Protein AF-A0A1U9H0Q3-F1 (afdb_monomer)

Sequence (325 aa):
MKYAFLGALRSAAQMVSYEVSIGLILITVLICVGPRNSSEIVMAQKQIWSGIPLFPVLVMFLISRLAETNRAPFDLPEAEAESVAGYNVEYTYIAVPAEILGIILPLLLGVAFLVLAERKVMAFVQRRKGPDVVGSFGLLQPLADGSKLILKEPISPSSANFFLFRMAPVATFMLSLVARAVVPFDYGMVLSDPNIGLLYLFAISSLGVYGIIIAGRSSNSSMGSALFFLGEYANMILMTGPCTLFFPGGWPPILDLPIFKKIPGSIWFSIKVLLFLFLYIWVRAAFPRYRYDQLMGLGRKVFLPLSLARVVPVSGLLVTFQWLP

Mean predicted aligned error: 9.85 Å

pLDDT: mean 73.29, std 15.1, range [27.75, 89.5]

Radius of gyration: 20.5 Å; Cα contacts (8 Å, |Δi|>4): 384; chains: 1; bounding box: 55×49×44 Å

Nearest PDB structures (foldseek):
  7p7l-assembly1_H  TM=9.121E-01  e=1.089E-11  Escherichia coli BL21(DE3)
  7z80-assembly1_H  TM=9.030E-01  e=1.997E-11  Escherichia coli BL21(DE3)
  7z83-assembly1_H  TM=9.001E-01  e=3.217E-11  Escherichia coli BL21(DE3)
  7p7c-assembly1_H  TM=9.114E-01  e=5.651E-11  Escherichia coli BL21(DE3)
  7z7t-assembly1_H  TM=8.736E-01  e=5.901E-11  Escherichia coli str. K-12 substr. MC4100

Solvent-accessible surface area (backbone atoms only — not comparable to full-atom values): 17636 Å² total; per-residue (Å²): 92,70,65,48,29,52,50,24,51,50,52,38,55,46,31,54,48,25,48,55,34,45,53,42,47,49,50,44,52,37,65,66,63,38,98,49,30,55,64,52,49,24,61,69,21,70,86,57,38,49,34,67,88,36,42,74,57,48,53,52,45,52,53,32,51,48,58,52,62,65,44,68,33,39,62,74,94,75,73,78,95,70,80,38,42,77,84,74,87,79,83,72,77,76,77,72,53,73,71,57,52,67,51,50,5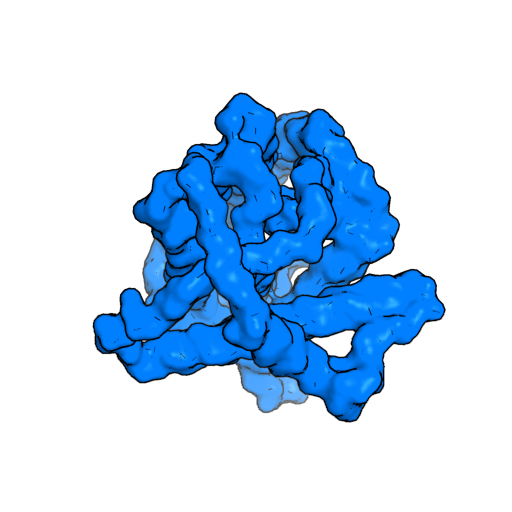4,57,48,54,51,48,36,42,50,46,57,52,48,44,48,32,53,44,22,51,77,68,75,42,84,38,76,51,77,44,50,83,73,19,70,45,39,48,58,51,54,50,53,54,51,72,73,42,76,62,62,76,69,92,84,39,52,67,67,47,58,56,44,21,34,52,49,34,34,50,46,38,57,58,54,51,38,47,54,59,42,33,97,88,46,44,82,43,77,47,68,55,35,67,61,51,50,51,55,41,56,60,54,45,44,52,28,45,44,44,43,18,67,26,31,77,60,98,69,68,38,67,51,40,58,50,21,49,45,41,36,50,58,52,59,36,48,60,54,30,34,67,21,69,16,32,22,63,62,97,53,99,45,75,76,51,68,72,53,61,36,47,57,42,27,52,52,49,35,50,51,47,54,49,49,55,46,46,52,34,64,71,45,74,70,47,53,61,72,58,48,55,41,43,34,63,70,47,43,40,54,50,31,54,64,46,36,56,56,53,52,50,51,31,60,75,70,66,60,61,108

Organism: Brassica oleracea var. capitata (NCBI:txid3716)

Foldseek 3Di:
DPPLLVLLVLLLVLLVLLLLLLVLLVLLLCQLQPLFWLQSSLVSCQVPFQCVVCVVSLVSNLVSLLSNLADPLADDDDDDDDAAADDDPPPDPPPDDPVLVVVVVVLLLVLLVLVQVLQQLLCVLVVHGGQCPQPHRCSCVSVVVVVVSVPDDHDDDPQFDPVLQVVLLVQLQVLLSQLQQRQALAVVRHNDTDSCNVVVNSVSSNSNSVSSSSNSVGDPDNHDHPSNSSSSSSSLLSSLRVSCCRGCSHQDDNDPDPVRVVDGSNVVNVVSSVVSSSVSSVCSSPDHRDYSVVSSCCSPVPSVVVSVVSSVVSSVVCVVVVSRD

InterPro domains:
  IPR001694 NADH:ubiquinone oxidoreductase, subunit 1/F420H2 oxidoreductase subunit H [PF00146] (2-92)
  IPR001694 NADH:ubiquinone oxidoreductase, subunit 1/F420H2 oxidoreductase subunit H [PF00146] (99-222)
  IPR001694 NADH:ubiquinone oxidoreductase, subunit 1/F420H2 oxidoreductase subunit H [PTHR11432] (95-222)
  IPR018086 NADH:ubiquinone oxidoreductase, subunit 1, conserved site [PS00668] (73-86)

Structure (mmCIF, N/CA/C/O backbone):
data_AF-A0A1U9H0Q3-F1
#
_entry.id   AF-A0A1U9H0Q3-F1
#
loop_
_atom_site.group_PDB
_atom_site.id
_atom_site.type_symbol
_atom_site.label_atom_id
_atom_site.label_alt_id
_atom_site.label_comp_id
_atom_site.label_asym_id
_atom_site.label_entity_id
_atom_site.label_seq_id
_atom_site.pdbx_PDB_ins_code
_atom_site.Cartn_x
_atom_site.Cartn_y
_atom_site.Cartn_z
_atom_site.occupancy
_atom_site.B_iso_or_equiv
_atom_site.auth_seq_id
_atom_site.auth_comp_id
_atom_site.auth_asym_id
_atom_site.auth_atom_id
_atom_site.pdbx_PDB_model_num
ATOM 1 N N . MET A 1 1 ? 27.446 7.322 -16.642 1.00 50.53 1 MET A N 1
ATOM 2 C CA . MET A 1 1 ? 27.102 7.858 -15.305 1.00 50.53 1 MET A CA 1
ATOM 3 C C . MET A 1 1 ? 25.960 8.866 -15.345 1.00 50.53 1 MET A C 1
ATOM 5 O O . MET A 1 1 ? 25.084 8.773 -14.501 1.00 50.53 1 MET A O 1
ATOM 9 N N . LYS A 1 2 ? 25.924 9.820 -16.294 1.00 54.88 2 LYS A N 1
ATOM 10 C CA . LYS A 1 2 ? 24.941 10.921 -16.253 1.00 54.88 2 LYS A CA 1
ATOM 11 C C . LYS A 1 2 ? 23.470 10.476 -16.373 1.00 54.88 2 LYS A C 1
ATOM 13 O O . LYS A 1 2 ? 22.665 10.927 -15.575 1.00 54.88 2 LYS A O 1
ATOM 18 N N . TYR A 1 3 ? 23.104 9.584 -17.297 1.00 62.81 3 TYR A N 1
ATOM 19 C CA . TYR A 1 3 ? 21.681 9.303 -17.569 1.00 62.81 3 TYR A CA 1
ATOM 20 C C . TYR A 1 3 ? 20.984 8.396 -16.539 1.00 62.81 3 TYR A C 1
ATOM 22 O O . TYR A 1 3 ? 19.881 8.727 -16.112 1.00 62.81 3 TYR A O 1
ATOM 30 N N . ALA A 1 4 ? 21.622 7.307 -16.090 1.00 58.38 4 ALA A N 1
ATOM 31 C CA . ALA A 1 4 ? 21.053 6.408 -15.075 1.00 58.38 4 ALA A CA 1
ATOM 32 C C . ALA A 1 4 ? 20.866 7.117 -13.722 1.00 58.38 4 ALA A C 1
ATOM 34 O O . ALA A 1 4 ? 19.799 7.046 -13.113 1.00 58.38 4 ALA A O 1
ATOM 35 N N . PHE A 1 5 ? 21.863 7.906 -13.310 1.00 65.06 5 PHE A N 1
ATOM 36 C CA . PHE A 1 5 ? 21.781 8.711 -12.096 1.00 65.06 5 PHE A CA 1
ATOM 37 C C . PHE A 1 5 ? 20.706 9.804 -12.188 1.00 65.06 5 PHE A C 1
ATOM 39 O O . PHE A 1 5 ? 19.952 9.997 -11.239 1.00 65.06 5 PHE A O 1
ATOM 46 N N . LEU A 1 6 ? 20.573 10.486 -13.335 1.00 66.00 6 LEU A N 1
ATOM 47 C CA . LEU A 1 6 ? 19.491 11.456 -13.557 1.00 66.00 6 LEU A CA 1
ATOM 48 C C . LEU A 1 6 ? 18.104 10.793 -13.528 1.00 66.00 6 LEU A C 1
ATOM 50 O O . LEU A 1 6 ? 17.161 11.389 -13.013 1.00 66.00 6 LEU A O 1
ATOM 54 N N . GLY A 1 7 ? 17.973 9.569 -14.045 1.00 67.38 7 GLY A N 1
ATOM 55 C CA . GLY A 1 7 ? 16.747 8.772 -13.940 1.00 67.38 7 GLY A CA 1
ATOM 56 C C . GLY A 1 7 ? 16.397 8.450 -12.487 1.00 67.38 7 GLY A C 1
ATOM 57 O O . GLY A 1 7 ? 15.289 8.744 -12.042 1.00 67.38 7 GLY A O 1
ATOM 58 N N . ALA A 1 8 ? 17.360 7.947 -11.714 1.00 66.62 8 ALA A N 1
ATOM 59 C CA . ALA A 1 8 ? 17.165 7.662 -10.294 1.00 66.62 8 ALA A CA 1
ATOM 60 C C . ALA A 1 8 ? 16.842 8.918 -9.474 1.00 66.62 8 ALA A C 1
ATOM 62 O O . ALA A 1 8 ? 15.979 8.874 -8.602 1.00 66.62 8 ALA A O 1
ATOM 63 N N . LEU A 1 9 ? 17.469 10.057 -9.787 1.00 72.19 9 LEU A N 1
ATOM 64 C CA . LEU A 1 9 ? 17.191 11.332 -9.124 1.00 72.19 9 LEU A CA 1
ATOM 65 C C . LEU A 1 9 ? 15.764 11.828 -9.404 1.00 72.19 9 LEU A C 1
ATOM 67 O O . LEU A 1 9 ? 15.115 12.370 -8.513 1.00 72.19 9 LEU A O 1
ATOM 71 N N . ARG A 1 10 ? 15.248 11.604 -10.619 1.00 74.75 10 ARG A N 1
ATOM 72 C CA . ARG A 1 10 ? 13.845 11.886 -10.960 1.00 74.75 10 ARG A CA 1
ATOM 73 C C . ARG A 1 10 ? 12.893 10.974 -10.185 1.00 74.75 10 ARG A C 1
ATOM 75 O O . ARG A 1 10 ? 11.946 11.479 -9.593 1.00 74.75 10 ARG A O 1
ATOM 82 N N . SER A 1 11 ? 13.172 9.671 -10.130 1.00 70.50 11 SER A N 1
ATOM 83 C CA . SER A 1 11 ? 12.368 8.704 -9.363 1.00 70.50 11 SER A CA 1
ATOM 84 C C . SER A 1 11 ? 12.323 9.075 -7.877 1.00 70.50 11 SER A C 1
ATOM 86 O O . SER A 1 11 ? 11.256 9.197 -7.281 1.00 70.50 11 SER A O 1
ATOM 88 N N . ALA A 1 12 ? 13.486 9.389 -7.300 1.00 73.12 12 ALA A N 1
ATOM 89 C CA . ALA A 1 12 ? 13.599 9.842 -5.921 1.00 73.12 12 ALA A CA 1
ATOM 90 C C . ALA A 1 12 ? 12.803 11.130 -5.663 1.00 73.12 12 ALA A C 1
ATOM 92 O O . ALA A 1 12 ? 12.044 11.199 -4.701 1.00 73.12 12 ALA A O 1
ATOM 93 N N . ALA A 1 13 ? 12.918 12.134 -6.539 1.00 78.88 13 ALA A N 1
ATOM 94 C CA . ALA A 1 13 ? 12.171 13.383 -6.399 1.00 78.88 13 ALA A CA 1
ATOM 95 C C . ALA A 1 13 ? 10.649 13.164 -6.445 1.00 78.88 13 ALA A C 1
ATOM 97 O O . ALA A 1 13 ? 9.908 13.805 -5.699 1.00 78.88 13 ALA A O 1
ATOM 98 N N . GLN A 1 14 ? 10.178 12.263 -7.312 1.00 81.12 14 GLN A N 1
ATOM 99 C CA . GLN A 1 14 ? 8.775 11.861 -7.365 1.00 81.12 14 GLN A CA 1
ATOM 100 C C . GLN A 1 14 ? 8.343 11.225 -6.042 1.00 81.12 14 GLN A C 1
ATOM 102 O O . GLN A 1 14 ? 7.378 11.696 -5.445 1.00 81.12 14 GLN A O 1
ATOM 107 N N . MET A 1 15 ? 9.055 10.197 -5.575 1.00 77.06 15 MET A N 1
ATOM 108 C CA . MET A 1 15 ? 8.735 9.506 -4.322 1.00 77.06 15 MET A CA 1
ATOM 109 C C . MET A 1 15 ? 8.622 10.469 -3.149 1.00 77.06 15 MET A C 1
ATOM 111 O O . MET A 1 15 ? 7.604 10.460 -2.467 1.00 77.06 15 MET A O 1
ATOM 115 N N . VAL A 1 16 ? 9.597 11.368 -2.986 1.00 82.50 16 VAL A N 1
ATOM 116 C CA . VAL A 1 16 ? 9.586 12.366 -1.905 1.00 82.50 16 VAL A CA 1
ATOM 117 C C . VAL A 1 16 ? 8.337 13.252 -1.979 1.00 82.50 16 VAL A C 1
ATOM 119 O O . VAL A 1 16 ? 7.717 13.542 -0.959 1.00 82.50 16 VAL A O 1
ATOM 122 N N . SER A 1 17 ? 7.903 13.658 -3.179 1.00 85.06 17 SER A N 1
ATOM 123 C CA . SER A 1 17 ? 6.686 14.470 -3.326 1.00 85.06 17 SER A CA 1
ATOM 124 C C . SER A 1 17 ? 5.419 13.731 -2.876 1.00 85.06 17 SER A C 1
ATOM 126 O O . SER A 1 17 ? 4.506 14.358 -2.326 1.00 85.06 17 SER A O 1
ATOM 128 N N . TYR A 1 18 ? 5.330 12.426 -3.135 1.00 86.00 18 TYR A N 1
ATOM 129 C CA . TYR A 1 18 ? 4.185 11.612 -2.722 1.00 86.00 18 TYR A CA 1
ATOM 130 C C . TYR A 1 18 ? 4.258 11.208 -1.257 1.00 86.00 18 TYR A C 1
ATOM 132 O O . TYR A 1 18 ? 3.225 11.165 -0.597 1.00 86.00 18 TYR A O 1
ATOM 140 N N . GLU A 1 19 ? 5.458 11.020 -0.724 1.00 82.88 19 GLU A N 1
ATOM 141 C CA . GLU A 1 19 ? 5.694 10.746 0.685 1.00 82.88 19 GLU A CA 1
ATOM 142 C C . GLU A 1 19 ? 5.194 11.895 1.567 1.00 82.88 19 GLU A C 1
ATOM 144 O O . GLU A 1 19 ? 4.415 11.671 2.491 1.00 82.88 19 GLU A O 1
ATOM 149 N N . VAL A 1 20 ? 5.511 13.146 1.218 1.00 86.19 20 VAL A N 1
ATOM 150 C CA . VAL A 1 20 ? 4.972 14.316 1.937 1.00 86.19 20 VAL A CA 1
ATOM 151 C C . VAL A 1 20 ? 3.438 14.335 1.897 1.00 86.19 20 VAL A C 1
ATOM 153 O O . VAL A 1 20 ? 2.790 14.592 2.912 1.00 86.19 20 VAL A O 1
ATOM 156 N N . SER A 1 21 ? 2.842 14.008 0.745 1.00 87.62 21 SER A N 1
ATOM 157 C CA . SER A 1 21 ? 1.380 13.953 0.593 1.00 87.62 21 SER A CA 1
ATOM 158 C C . SER A 1 21 ? 0.760 12.855 1.470 1.00 87.62 21 SER A C 1
ATOM 160 O O . SER A 1 21 ? -0.243 13.082 2.146 1.00 87.62 21 SER A O 1
ATOM 162 N N . ILE A 1 22 ? 1.386 11.678 1.517 1.00 86.44 22 ILE A N 1
ATOM 163 C CA . ILE A 1 22 ? 1.014 10.551 2.380 1.00 86.44 22 ILE A CA 1
ATOM 164 C C . ILE A 1 22 ? 1.086 10.944 3.857 1.00 86.44 22 ILE A C 1
ATOM 166 O O . ILE A 1 22 ? 0.152 10.649 4.602 1.00 86.44 22 ILE A O 1
ATOM 170 N N . GLY A 1 23 ? 2.150 11.632 4.280 1.00 85.75 23 GLY A N 1
ATOM 171 C CA . GLY A 1 23 ? 2.311 12.099 5.659 1.00 85.75 23 GLY A CA 1
ATOM 172 C C . GLY A 1 23 ? 1.163 13.010 6.100 1.00 85.75 23 GLY A C 1
ATOM 173 O O . GLY A 1 23 ? 0.564 12.793 7.151 1.00 85.75 23 GLY A O 1
ATOM 174 N N . LEU A 1 24 ? 0.777 13.971 5.257 1.00 87.31 24 LEU A N 1
ATOM 175 C CA . LEU A 1 24 ? -0.348 14.881 5.523 1.00 87.31 24 LEU A CA 1
ATOM 176 C C . LEU A 1 24 ? -1.703 14.162 5.574 1.00 87.31 24 LEU A C 1
ATOM 178 O O . LEU A 1 24 ? -2.556 14.471 6.411 1.00 87.31 24 LEU A O 1
ATOM 182 N N . ILE A 1 25 ? -1.900 13.172 4.704 1.00 87.81 25 ILE A N 1
ATOM 183 C CA . ILE A 1 25 ? -3.094 12.323 4.724 1.00 87.81 25 ILE A CA 1
ATOM 184 C C . ILE A 1 25 ? -3.178 11.544 6.045 1.00 87.81 25 ILE A C 1
ATOM 186 O O . ILE A 1 25 ? -4.234 11.521 6.677 1.00 87.81 25 ILE A O 1
ATOM 190 N N . LEU A 1 26 ? -2.071 10.950 6.495 1.00 84.94 26 LEU A N 1
ATOM 191 C CA . LEU A 1 26 ? -2.031 10.208 7.755 1.00 84.94 26 LEU A CA 1
ATOM 192 C C . LEU A 1 26 ? -2.258 11.107 8.973 1.00 84.94 26 LEU A C 1
ATOM 194 O O . LEU A 1 26 ? -2.958 10.697 9.894 1.00 84.94 26 LEU A O 1
ATOM 198 N N . ILE A 1 27 ? -1.757 12.345 8.960 1.00 85.56 27 ILE A N 1
ATOM 199 C CA . ILE A 1 27 ? -2.061 13.340 10.000 1.00 85.56 27 ILE A CA 1
ATOM 200 C C . ILE A 1 27 ? -3.572 13.586 10.094 1.00 85.56 27 ILE A C 1
ATOM 202 O O . ILE A 1 27 ? -4.111 13.650 11.195 1.00 85.56 27 ILE A O 1
ATOM 206 N N . THR A 1 28 ? -4.281 13.653 8.963 1.00 84.94 28 THR A N 1
ATOM 207 C CA . THR A 1 28 ? -5.748 13.815 8.963 1.00 84.94 28 THR A CA 1
ATOM 208 C C . THR A 1 28 ? -6.443 12.657 9.690 1.00 84.94 28 THR A C 1
ATOM 210 O O . THR A 1 28 ? -7.373 12.879 10.464 1.00 84.94 28 THR A O 1
ATOM 213 N N . VAL A 1 29 ? -5.972 11.422 9.482 1.00 82.38 29 VAL A N 1
ATOM 214 C CA . VAL A 1 29 ? -6.493 10.234 10.182 1.00 82.38 29 VAL A CA 1
ATOM 215 C C . VAL A 1 29 ? -6.152 10.283 11.673 1.00 82.38 29 VAL A C 1
ATOM 217 O O . VAL A 1 29 ? -7.015 10.012 12.504 1.00 82.38 29 VAL A O 1
ATOM 220 N N . LEU A 1 30 ? -4.928 10.682 12.027 1.00 81.56 30 LEU A N 1
ATOM 221 C CA . LEU A 1 30 ? -4.496 10.795 13.423 1.00 81.56 30 LEU A CA 1
ATOM 222 C C . LEU A 1 30 ? -5.287 11.835 14.208 1.00 81.56 30 LEU A C 1
ATOM 224 O O . LEU A 1 30 ? -5.602 11.590 15.363 1.00 81.56 30 LEU A O 1
ATOM 228 N N . ILE A 1 31 ? -5.655 12.965 13.605 1.00 83.75 31 ILE A N 1
ATOM 229 C CA . ILE A 1 31 ? -6.484 13.971 14.286 1.00 83.75 31 ILE A CA 1
ATOM 230 C C . ILE A 1 31 ? -7.858 13.385 14.655 1.00 83.75 31 ILE A C 1
ATOM 232 O O . ILE A 1 31 ? -8.416 13.748 15.685 1.00 83.75 31 ILE A O 1
ATOM 236 N N . CYS A 1 32 ? -8.381 12.441 13.863 1.00 79.31 32 CYS A N 1
ATOM 237 C CA . CYS A 1 32 ? -9.653 11.775 14.153 1.00 79.31 32 CYS A CA 1
ATOM 238 C C . CYS A 1 32 ? -9.551 10.723 15.271 1.00 79.31 32 CYS A C 1
ATOM 240 O O . CYS A 1 32 ? -10.546 10.440 15.928 1.00 79.31 32 CYS A O 1
ATOM 242 N N . VAL A 1 33 ? -8.382 10.100 15.449 1.00 78.31 33 VAL A N 1
ATOM 243 C CA . VAL A 1 33 ? -8.195 8.928 16.331 1.00 78.31 33 VAL A CA 1
ATOM 244 C C . VAL A 1 33 ? -7.401 9.255 17.609 1.00 78.31 33 VAL A C 1
ATOM 246 O O . VAL A 1 33 ? -7.531 8.565 18.625 1.00 78.31 33 VAL A O 1
ATOM 249 N N . GLY A 1 34 ? -6.616 10.330 17.586 1.00 76.81 34 GLY A N 1
ATOM 250 C CA . GLY A 1 34 ? -5.639 10.696 18.608 1.00 76.81 34 GLY A CA 1
ATOM 251 C C . GLY A 1 34 ? -4.276 10.008 18.407 1.00 76.81 34 GLY A C 1
ATOM 252 O O . GLY A 1 34 ? -4.161 9.050 17.634 1.00 76.81 34 GLY A O 1
ATOM 253 N N . PRO A 1 35 ? -3.215 10.487 19.086 1.00 66.88 35 PRO A N 1
ATOM 254 C CA . PRO A 1 35 ? -1.908 9.834 19.087 1.00 66.88 35 PRO A CA 1
ATOM 255 C C . PRO A 1 35 ? -2.005 8.512 19.856 1.00 66.88 35 PRO A C 1
ATOM 257 O O . PRO A 1 35 ? -2.094 8.500 21.081 1.00 66.88 35 PRO A O 1
ATOM 260 N N . ARG A 1 36 ? -2.031 7.396 19.127 1.00 73.31 36 ARG A N 1
ATOM 261 C CA . ARG A 1 36 ? -2.226 6.051 19.676 1.00 73.31 36 ARG A CA 1
ATOM 262 C C . ARG A 1 36 ? -1.276 5.042 19.043 1.00 73.31 36 ARG A C 1
ATOM 264 O O . ARG A 1 36 ? -0.721 5.277 17.967 1.00 73.31 36 ARG A O 1
ATOM 271 N N . ASN A 1 37 ? -1.165 3.893 19.700 1.00 80.94 37 ASN A N 1
ATOM 272 C CA . ASN A 1 37 ? -0.478 2.713 19.186 1.00 80.94 37 ASN A CA 1
ATOM 273 C C . ASN A 1 37 ? -1.125 2.212 17.890 1.00 80.94 37 ASN A C 1
ATOM 275 O O . ASN A 1 37 ? -2.313 2.433 17.641 1.00 80.94 37 ASN A O 1
ATOM 279 N N . SER A 1 38 ? -0.364 1.487 17.069 1.00 75.31 38 SER A N 1
ATOM 280 C CA . SER A 1 38 ? -0.863 0.960 15.791 1.00 75.31 38 SER A CA 1
ATOM 281 C C . SER A 1 38 ? -2.090 0.065 15.983 1.00 75.31 38 SER A C 1
ATOM 283 O O . SER A 1 38 ? -3.035 0.105 15.190 1.00 75.31 38 SER A O 1
ATOM 285 N N . SER A 1 39 ? -2.101 -0.695 17.079 1.00 81.19 39 SER A N 1
ATOM 286 C CA . SER A 1 39 ? -3.197 -1.583 17.423 1.00 81.19 39 SER A CA 1
ATOM 287 C C . SER A 1 39 ? -4.420 -0.838 17.971 1.00 81.19 39 SER A C 1
ATOM 289 O O . SER A 1 39 ? -5.567 -1.137 17.634 1.00 81.19 39 SER A O 1
ATOM 291 N N . GLU A 1 40 ? -4.179 0.191 18.774 1.00 80.25 40 GLU A N 1
ATOM 292 C CA . GLU A 1 40 ? -5.215 1.032 19.365 1.00 80.25 40 GLU A CA 1
ATOM 293 C C . GLU A 1 40 ? -5.926 1.900 18.324 1.00 80.25 40 GLU A C 1
ATOM 295 O O . GLU A 1 40 ? -7.126 2.148 18.460 1.00 80.25 40 GLU A O 1
ATOM 300 N N . ILE A 1 41 ? -5.225 2.310 17.260 1.00 82.19 41 ILE A N 1
ATOM 301 C CA . ILE A 1 41 ? -5.830 3.021 16.127 1.00 82.19 41 ILE A CA 1
ATOM 302 C C . ILE A 1 41 ? -6.926 2.168 15.485 1.00 82.19 41 ILE A C 1
ATOM 304 O O . ILE A 1 41 ? -8.023 2.660 15.231 1.00 82.19 41 ILE A O 1
ATOM 308 N N . VAL A 1 42 ? -6.666 0.875 15.286 1.00 82.81 42 VAL A N 1
ATOM 309 C CA . VAL A 1 42 ? -7.654 -0.055 14.723 1.00 82.81 42 VAL A CA 1
ATOM 310 C C . VAL A 1 42 ? -8.845 -0.236 15.661 1.00 82.81 42 VAL A C 1
ATOM 312 O O . VAL A 1 42 ? -9.994 -0.251 15.219 1.00 82.81 42 VAL A O 1
ATOM 315 N N . MET A 1 43 ? -8.596 -0.334 16.967 1.00 81.12 43 MET A N 1
ATOM 316 C CA . MET A 1 43 ? -9.667 -0.494 17.954 1.00 81.12 43 MET A CA 1
ATOM 317 C C . MET A 1 43 ? -10.566 0.744 18.051 1.00 81.12 43 MET A C 1
ATOM 319 O O . MET A 1 43 ? -11.778 0.601 18.221 1.00 81.12 43 MET A O 1
ATOM 323 N N . ALA A 1 44 ? -10.009 1.944 17.873 1.00 78.62 44 ALA A N 1
ATOM 324 C CA . ALA A 1 44 ? -10.784 3.183 17.807 1.00 78.62 44 ALA A CA 1
ATOM 325 C C . ALA A 1 44 ? -11.731 3.227 16.591 1.00 78.62 44 ALA A C 1
ATOM 327 O O . ALA A 1 44 ? -12.784 3.857 16.639 1.00 78.62 44 ALA A O 1
ATOM 328 N N . GLN A 1 45 ? -11.406 2.503 15.518 1.00 76.50 45 GLN A N 1
ATOM 329 C CA . GLN A 1 45 ? -12.173 2.468 14.267 1.00 76.50 45 GLN A CA 1
ATOM 330 C C . GLN A 1 45 ? -13.278 1.404 14.245 1.00 76.50 45 GLN A C 1
ATOM 332 O O . GLN A 1 45 ? -13.880 1.155 13.199 1.00 76.50 45 GLN A O 1
ATOM 337 N N . LYS A 1 46 ? -13.570 0.769 15.386 1.00 74.62 46 LYS A N 1
ATOM 338 C CA . LYS A 1 46 ? -14.565 -0.308 15.465 1.00 74.62 46 LYS A CA 1
ATOM 339 C C . LYS A 1 46 ? -15.993 0.162 15.167 1.00 74.62 46 LYS A C 1
ATOM 341 O O . LYS A 1 46 ? -16.757 -0.593 14.578 1.00 74.62 46 LYS A O 1
ATOM 346 N N . GLN A 1 47 ? -16.358 1.383 15.567 1.00 69.06 47 GLN A N 1
ATOM 347 C CA . GLN A 1 47 ? -17.712 1.908 15.347 1.00 69.06 47 GLN A CA 1
ATOM 348 C C . GLN A 1 47 ? -17.912 2.456 13.932 1.00 69.06 47 GLN A C 1
ATOM 350 O O . GLN A 1 47 ? -18.894 2.124 13.274 1.00 69.06 47 GLN A O 1
ATOM 355 N N . ILE A 1 48 ? -16.990 3.298 13.463 1.00 73.25 48 ILE A N 1
ATOM 356 C CA . ILE A 1 48 ? -17.022 3.871 12.117 1.00 73.25 48 ILE A CA 1
ATOM 357 C C . ILE A 1 48 ? -15.626 3.740 11.523 1.00 73.25 48 ILE A C 1
ATOM 359 O O . ILE A 1 48 ? -14.648 4.254 12.064 1.00 73.25 48 ILE A O 1
ATOM 363 N N . TRP A 1 49 ? -15.542 3.076 10.374 1.00 79.19 49 TRP A N 1
ATOM 364 C CA . TRP A 1 49 ? -14.313 3.014 9.597 1.00 79.19 49 TRP A CA 1
ATOM 365 C C . TRP A 1 49 ? -13.942 4.397 9.089 1.00 79.19 49 TRP A C 1
ATOM 367 O O . TRP A 1 49 ? -14.746 5.028 8.404 1.00 79.19 49 TRP A O 1
ATOM 377 N N . SER A 1 50 ? -12.707 4.837 9.331 1.00 78.00 50 SER A N 1
ATOM 378 C CA . SER A 1 50 ? -12.231 6.150 8.882 1.00 78.00 50 SER A CA 1
ATOM 379 C C . SER A 1 50 ? -12.284 6.327 7.361 1.00 78.00 50 SER A C 1
ATOM 381 O O . SER A 1 50 ? -12.383 7.454 6.888 1.00 78.00 50 SER A O 1
ATOM 383 N N . GLY A 1 51 ? -12.303 5.242 6.579 1.00 74.12 51 GLY A N 1
ATOM 384 C CA . GLY A 1 51 ? -12.478 5.288 5.124 1.00 74.12 51 GLY A CA 1
ATOM 385 C C . GLY A 1 51 ? -13.813 5.870 4.647 1.00 74.12 51 GLY A C 1
ATOM 386 O O . GLY A 1 51 ? -13.855 6.436 3.559 1.00 74.12 51 GLY A O 1
ATOM 387 N N . ILE A 1 52 ? -14.882 5.775 5.443 1.00 77.69 52 ILE A N 1
ATOM 388 C CA . ILE A 1 52 ? -16.213 6.291 5.082 1.00 77.69 52 ILE A CA 1
ATOM 389 C C . ILE A 1 52 ? -16.275 7.828 5.197 1.00 77.69 52 ILE A C 1
ATOM 391 O O . ILE A 1 52 ? -16.552 8.477 4.187 1.00 77.69 52 ILE A O 1
ATOM 395 N N . PRO A 1 53 ? -15.967 8.454 6.353 1.00 79.00 53 PRO A N 1
ATOM 396 C CA . PRO A 1 53 ? -15.956 9.913 6.467 1.00 79.00 53 PRO A CA 1
ATOM 397 C C . PRO A 1 53 ? -14.815 10.555 5.662 1.00 79.00 53 PRO A C 1
ATOM 399 O O . PRO A 1 53 ? -14.950 11.683 5.191 1.00 79.00 53 PRO A O 1
ATOM 402 N N . LEU A 1 54 ? -13.702 9.840 5.455 1.00 82.81 54 LEU A N 1
ATOM 403 C CA . LEU A 1 54 ? -12.522 10.339 4.744 1.00 82.81 54 LEU A CA 1
ATOM 404 C C . LEU A 1 54 ? -12.392 9.762 3.323 1.00 82.81 54 LEU A C 1
ATOM 406 O O . LEU A 1 54 ? -11.280 9.631 2.813 1.00 82.81 54 LEU A O 1
ATOM 410 N N . PHE A 1 55 ? -13.501 9.453 2.644 1.00 81.75 55 PHE A N 1
ATOM 411 C CA . PHE A 1 55 ? -13.471 8.801 1.325 1.00 81.75 55 PHE A CA 1
ATOM 412 C C . PHE A 1 55 ? -12.563 9.492 0.278 1.00 81.75 55 PHE A C 1
ATOM 414 O O . PHE A 1 55 ? -11.753 8.808 -0.350 1.00 81.75 55 PHE A O 1
ATOM 421 N N . PRO A 1 56 ? -12.578 10.831 0.102 1.00 82.94 56 PRO A N 1
ATOM 422 C CA . PRO A 1 56 ? -11.670 11.490 -0.845 1.00 82.94 56 PRO A CA 1
ATOM 423 C C . PRO A 1 56 ? -10.191 11.337 -0.463 1.00 82.94 56 PRO A C 1
ATOM 425 O O . PRO A 1 56 ? -9.328 11.210 -1.328 1.00 82.94 56 PRO A O 1
ATOM 428 N N . VAL A 1 57 ? -9.905 11.313 0.838 1.00 85.50 57 VAL A N 1
ATOM 429 C CA . VAL A 1 57 ? -8.554 11.158 1.387 1.00 85.50 57 VAL A CA 1
ATOM 430 C C . VAL A 1 57 ? -8.061 9.719 1.202 1.00 85.50 57 VAL A C 1
ATOM 432 O O . VAL A 1 57 ? -6.895 9.521 0.870 1.00 85.50 57 VAL A O 1
ATOM 435 N N . LEU A 1 58 ? -8.948 8.722 1.311 1.00 84.38 58 LEU A N 1
ATOM 436 C CA . LEU A 1 58 ? -8.652 7.325 0.975 1.00 84.38 58 LEU A CA 1
ATOM 437 C C . LEU A 1 58 ? -8.210 7.184 -0.490 1.00 84.38 58 LEU A C 1
ATOM 439 O O . LEU A 1 58 ? -7.201 6.539 -0.770 1.00 84.38 58 LEU A O 1
ATOM 443 N N . VAL A 1 59 ? -8.925 7.815 -1.427 1.00 84.44 59 VAL A N 1
ATOM 444 C CA . VAL A 1 59 ? -8.565 7.778 -2.857 1.00 84.44 59 VAL A CA 1
ATOM 445 C C . VAL A 1 59 ? -7.208 8.441 -3.101 1.00 84.44 59 VAL A C 1
ATOM 447 O O . VAL A 1 59 ? -6.364 7.880 -3.799 1.00 84.44 59 VAL A O 1
ATOM 450 N N . MET A 1 60 ? -6.954 9.602 -2.490 1.00 85.06 60 MET A N 1
ATOM 451 C CA . MET A 1 60 ? -5.647 10.263 -2.583 1.00 85.06 60 MET A CA 1
ATOM 452 C C . MET A 1 60 ? -4.519 9.408 -2.007 1.00 85.06 60 MET A C 1
ATOM 454 O O . MET A 1 60 ? -3.427 9.378 -2.579 1.00 85.06 60 MET A O 1
ATOM 458 N N . PHE A 1 61 ? -4.774 8.710 -0.899 1.00 84.81 61 PHE A N 1
ATOM 459 C CA . PHE A 1 61 ? -3.803 7.812 -0.286 1.00 84.81 61 PHE A CA 1
ATOM 460 C C . PHE A 1 61 ? -3.454 6.673 -1.236 1.00 84.81 61 PHE A C 1
ATOM 462 O O . PHE A 1 61 ? -2.278 6.421 -1.473 1.00 84.81 61 PHE A O 1
ATOM 469 N N . LEU A 1 62 ? -4.462 6.048 -1.851 1.00 82.75 62 LEU A N 1
ATOM 470 C CA . LEU A 1 62 ? -4.257 4.964 -2.811 1.00 82.75 62 LEU A CA 1
ATOM 471 C C . LEU A 1 62 ? -3.439 5.406 -4.023 1.00 82.75 62 LEU A C 1
ATOM 473 O O . LEU A 1 62 ? -2.495 4.717 -4.403 1.00 82.75 62 LEU A O 1
ATOM 477 N N . ILE A 1 63 ? -3.749 6.568 -4.605 1.00 81.88 63 ILE A N 1
ATOM 478 C CA . ILE A 1 63 ? -2.994 7.072 -5.761 1.00 81.88 63 ILE A CA 1
ATOM 479 C C . ILE A 1 63 ? -1.568 7.462 -5.352 1.00 81.88 63 ILE A C 1
ATOM 481 O O . ILE A 1 63 ? -0.624 7.168 -6.082 1.00 81.88 63 ILE A O 1
ATOM 485 N N . SER A 1 64 ? -1.387 8.087 -4.184 1.00 82.38 64 SER A N 1
ATOM 486 C CA . SER A 1 64 ? -0.056 8.483 -3.703 1.00 82.38 64 SER A CA 1
ATOM 487 C C . SER A 1 64 ? 0.829 7.276 -3.414 1.00 82.38 64 SER A C 1
ATOM 489 O O . SER A 1 64 ? 2.006 7.279 -3.757 1.00 82.38 64 SER A O 1
ATOM 491 N N . ARG A 1 65 ? 0.253 6.213 -2.849 1.00 76.44 65 ARG A N 1
ATOM 492 C CA . ARG A 1 65 ? 0.962 4.957 -2.598 1.00 76.44 65 ARG A CA 1
ATOM 493 C C . ARG A 1 65 ? 1.280 4.201 -3.885 1.00 76.44 65 ARG A C 1
ATOM 495 O O . ARG A 1 65 ? 2.375 3.664 -4.013 1.00 76.44 65 ARG A O 1
ATOM 502 N N . LEU A 1 66 ? 0.385 4.215 -4.875 1.00 73.00 66 LEU A N 1
ATOM 503 C CA . LEU A 1 66 ? 0.689 3.665 -6.200 1.00 73.00 66 LEU A CA 1
ATOM 504 C C . LEU A 1 66 ? 1.871 4.406 -6.845 1.00 73.00 66 LEU A C 1
ATOM 506 O O . LEU A 1 66 ? 2.784 3.768 -7.366 1.00 73.00 66 LEU A O 1
ATOM 510 N N . ALA A 1 67 ? 1.892 5.737 -6.745 1.00 72.94 67 ALA A N 1
ATOM 511 C CA . ALA A 1 67 ? 2.984 6.565 -7.250 1.00 72.94 67 ALA A CA 1
ATOM 512 C C . ALA A 1 67 ? 4.313 6.367 -6.490 1.00 72.94 67 ALA A C 1
ATOM 514 O O . ALA A 1 67 ? 5.375 6.543 -7.084 1.00 72.94 67 ALA A O 1
ATOM 515 N N . GLU A 1 68 ? 4.270 5.980 -5.212 1.00 68.69 68 GLU A N 1
ATOM 516 C CA . GLU A 1 68 ? 5.451 5.649 -4.399 1.00 68.69 68 GLU A CA 1
ATOM 517 C C . GLU A 1 68 ? 6.086 4.313 -4.810 1.00 68.69 68 GLU A C 1
ATOM 519 O O . GLU A 1 68 ? 7.305 4.180 -4.798 1.00 68.69 68 GLU A O 1
ATOM 524 N N . THR A 1 69 ? 5.283 3.330 -5.235 1.00 59.09 69 THR A N 1
ATOM 525 C CA . THR A 1 69 ? 5.793 2.008 -5.655 1.00 59.09 69 THR A CA 1
ATOM 526 C C . THR A 1 69 ? 6.496 1.997 -7.021 1.00 59.09 69 THR A C 1
ATOM 528 O O . THR A 1 69 ? 6.958 0.942 -7.438 1.00 59.09 69 THR A O 1
ATOM 531 N N . ASN A 1 70 ? 6.593 3.148 -7.704 1.00 55.75 70 ASN A N 1
ATOM 532 C CA . ASN A 1 70 ? 7.294 3.378 -8.984 1.00 55.75 70 ASN A CA 1
ATOM 533 C C . ASN A 1 70 ? 7.087 2.318 -10.071 1.00 55.75 70 ASN A C 1
ATOM 535 O O . ASN A 1 70 ? 7.980 2.081 -10.877 1.00 55.75 70 ASN A O 1
ATOM 539 N N . ARG A 1 71 ? 5.914 1.687 -10.118 1.00 50.56 71 ARG A N 1
ATOM 540 C CA . ARG A 1 71 ? 5.572 0.739 -11.179 1.00 50.56 71 ARG A CA 1
ATOM 541 C C . ARG A 1 71 ? 4.395 1.232 -11.996 1.00 50.56 71 ARG A C 1
ATOM 543 O O . ARG A 1 71 ? 3.627 2.080 -11.538 1.00 50.56 71 ARG A O 1
ATOM 550 N N . ALA A 1 72 ? 4.272 0.706 -13.220 1.00 33.25 72 ALA A N 1
ATOM 551 C CA . ALA A 1 72 ? 3.204 1.053 -14.162 1.00 33.25 72 ALA A CA 1
ATOM 552 C C . ALA A 1 72 ? 1.853 1.199 -13.422 1.00 33.25 72 ALA A C 1
ATOM 554 O O . ALA A 1 72 ? 1.522 0.324 -12.621 1.00 33.25 72 ALA A O 1
ATOM 555 N N . PRO A 1 73 ? 1.099 2.300 -13.603 1.00 28.11 73 PRO A N 1
ATOM 556 C CA . PRO A 1 73 ? 1.010 3.192 -14.765 1.00 28.11 73 PRO A CA 1
ATOM 557 C C . PRO A 1 73 ? 1.973 4.404 -14.766 1.00 28.11 73 PRO A C 1
ATOM 559 O O . PRO A 1 73 ? 1.703 5.403 -15.424 1.00 28.11 73 PRO A O 1
ATOM 562 N N . PHE A 1 74 ? 3.104 4.368 -14.066 1.00 45.19 74 PHE A N 1
ATOM 563 C CA . PHE A 1 74 ? 4.065 5.477 -14.033 1.00 45.19 74 PHE A CA 1
ATOM 564 C C . PHE A 1 74 ? 5.467 4.988 -14.424 1.00 45.19 74 PHE A C 1
ATOM 566 O O . PHE A 1 74 ? 6.019 4.163 -13.708 1.00 45.19 74 PHE A O 1
ATOM 573 N N . ASP A 1 75 ? 6.026 5.481 -15.540 1.00 35.59 75 ASP A N 1
ATOM 574 C CA . ASP A 1 75 ? 7.347 5.061 -16.047 1.00 35.59 75 ASP A CA 1
ATOM 575 C C . ASP A 1 75 ? 8.384 6.199 -16.019 1.00 35.59 75 ASP A C 1
ATOM 577 O O . ASP A 1 75 ? 8.206 7.269 -16.615 1.00 35.59 75 ASP A O 1
ATOM 581 N N . LEU A 1 76 ? 9.534 5.892 -15.422 1.00 34.38 76 LEU A N 1
ATOM 582 C CA . LEU A 1 76 ? 10.852 6.270 -15.941 1.00 34.38 76 LEU A CA 1
ATOM 583 C C . LEU A 1 76 ? 11.363 5.100 -16.807 1.00 34.38 76 LEU A C 1
ATOM 585 O O . LEU A 1 76 ? 10.832 4.003 -16.675 1.00 34.38 76 LEU A O 1
ATOM 589 N N . PRO A 1 77 ? 12.325 5.308 -17.728 1.00 28.75 77 PRO A N 1
ATOM 590 C CA . PRO A 1 77 ? 12.687 4.313 -18.739 1.00 28.75 77 PRO A CA 1
ATOM 591 C C . PRO A 1 77 ? 13.317 3.064 -18.107 1.00 28.75 77 PRO A C 1
ATOM 593 O O . PRO A 1 77 ? 14.532 2.979 -17.944 1.00 28.75 77 PRO A O 1
ATOM 596 N N . GLU A 1 78 ? 12.478 2.091 -17.768 1.00 37.22 78 GLU A N 1
ATOM 597 C CA . GLU A 1 78 ? 12.865 0.708 -17.541 1.00 37.22 78 GLU A CA 1
ATOM 598 C C . GLU A 1 78 ? 13.077 0.066 -18.910 1.00 37.22 78 GLU A C 1
ATOM 600 O O . GLU A 1 78 ? 12.136 -0.265 -19.632 1.00 37.22 78 GLU A O 1
ATOM 605 N N . ALA A 1 79 ? 14.347 -0.043 -19.297 1.00 28.77 79 ALA A N 1
ATOM 606 C CA . ALA A 1 79 ? 14.736 -0.941 -20.367 1.00 28.77 79 ALA A CA 1
ATOM 607 C C . ALA A 1 79 ? 14.433 -2.382 -19.935 1.00 28.77 79 ALA A C 1
ATOM 609 O O . ALA A 1 79 ? 14.577 -2.741 -18.765 1.00 28.77 79 ALA A O 1
ATOM 610 N N . GLU A 1 80 ? 13.979 -3.157 -20.910 1.00 32.50 80 GLU A N 1
ATOM 611 C CA . GLU A 1 80 ? 13.477 -4.519 -20.816 1.00 32.50 80 GLU A CA 1
ATOM 612 C C . GLU A 1 80 ? 14.282 -5.412 -19.864 1.00 32.50 80 GLU A C 1
ATOM 614 O O . GLU A 1 80 ? 15.511 -5.384 -19.804 1.00 32.50 80 GLU A O 1
ATOM 619 N N . ALA A 1 81 ? 13.539 -6.211 -19.099 1.00 35.25 81 ALA A N 1
ATOM 620 C CA . ALA A 1 81 ? 14.051 -7.128 -18.103 1.00 35.25 81 ALA A CA 1
ATOM 621 C C . ALA A 1 81 ? 14.993 -8.175 -18.718 1.00 35.25 81 ALA A C 1
ATOM 623 O O . ALA A 1 81 ? 14.558 -9.247 -19.135 1.00 35.25 81 ALA A O 1
ATOM 624 N N . GLU A 1 82 ? 16.296 -7.915 -18.667 1.00 30.56 82 GLU A N 1
ATOM 625 C CA . GLU A 1 82 ? 17.310 -8.960 -18.737 1.00 30.56 82 GLU A CA 1
ATOM 626 C C . GLU A 1 82 ? 18.130 -8.975 -17.448 1.00 30.56 82 GLU A C 1
ATOM 628 O O . GLU A 1 82 ? 19.027 -8.173 -17.201 1.00 30.56 82 GLU A O 1
ATOM 633 N N . SER A 1 83 ? 17.718 -9.887 -16.563 1.00 34.34 83 SER A N 1
ATOM 634 C CA . SER A 1 83 ? 18.229 -10.021 -15.204 1.00 34.34 83 SER A CA 1
ATOM 635 C C . SER A 1 83 ? 19.690 -10.449 -15.160 1.00 34.34 83 SER A C 1
ATOM 637 O O . SER A 1 83 ? 20.068 -11.471 -15.740 1.00 34.34 83 SER A O 1
ATOM 639 N N . VAL A 1 84 ? 20.443 -9.722 -14.338 1.00 27.75 84 VAL A N 1
ATOM 640 C CA . VAL A 1 84 ? 21.752 -10.101 -13.816 1.00 27.75 84 VAL A CA 1
ATOM 641 C C . VAL A 1 84 ? 21.587 -10.631 -12.395 1.00 27.75 84 VAL A C 1
ATOM 643 O O . VAL A 1 84 ? 21.130 -9.919 -11.497 1.00 27.75 84 VAL A O 1
ATOM 646 N N . ALA A 1 85 ? 21.943 -11.901 -12.209 1.00 30.56 85 ALA A N 1
ATOM 647 C CA . ALA A 1 85 ? 22.041 -12.543 -10.908 1.00 30.56 85 ALA A CA 1
ATOM 648 C C . ALA A 1 85 ? 23.280 -12.023 -10.161 1.00 30.56 85 ALA A C 1
ATOM 650 O O . ALA A 1 85 ? 24.393 -12.035 -10.686 1.00 30.56 85 ALA A O 1
ATOM 651 N N . GLY A 1 86 ? 23.080 -11.561 -8.926 1.00 29.42 86 GLY A N 1
ATOM 652 C CA . GLY A 1 86 ? 24.152 -11.336 -7.962 1.00 29.42 86 GLY A CA 1
ATOM 653 C C . GLY A 1 86 ? 24.240 -12.529 -7.013 1.00 29.42 86 GLY A C 1
ATOM 654 O O . GLY A 1 86 ? 23.223 -12.945 -6.463 1.00 29.42 86 GLY A O 1
ATOM 655 N N . TYR A 1 87 ? 25.449 -13.064 -6.845 1.00 29.25 87 TYR A N 1
ATOM 656 C CA . TYR A 1 87 ? 25.779 -14.191 -5.969 1.00 29.25 87 TYR A CA 1
ATOM 657 C C . TYR A 1 87 ? 25.341 -14.008 -4.503 1.00 29.25 87 TYR A C 1
ATOM 659 O O . TYR A 1 87 ? 25.550 -12.949 -3.911 1.00 29.25 87 TYR A O 1
ATOM 667 N N . ASN A 1 88 ? 24.871 -15.128 -3.943 1.00 32.19 88 ASN A N 1
ATOM 668 C CA . ASN A 1 88 ? 24.850 -15.556 -2.540 1.00 32.19 88 ASN A CA 1
ATOM 669 C C . ASN A 1 88 ? 24.234 -14.608 -1.502 1.00 32.19 88 ASN A C 1
ATOM 671 O O . ASN A 1 88 ? 24.909 -13.792 -0.880 1.00 32.19 88 ASN A O 1
ATOM 675 N N . VAL A 1 89 ? 22.965 -14.885 -1.185 1.00 32.16 89 VAL A N 1
ATOM 676 C CA . VAL A 1 89 ? 22.281 -14.473 0.057 1.00 32.16 89 VAL A CA 1
ATOM 677 C C . VAL A 1 89 ? 22.717 -15.346 1.258 1.00 32.16 89 VAL A C 1
ATOM 679 O O . VAL A 1 89 ? 22.064 -15.370 2.292 1.00 32.16 89 VAL A O 1
ATOM 682 N N . GLU A 1 90 ? 23.833 -16.074 1.162 1.00 32.19 90 GLU A N 1
ATOM 683 C CA . GLU A 1 90 ? 24.248 -17.030 2.203 1.00 32.19 90 GLU A CA 1
ATOM 684 C C . GLU A 1 90 ? 24.947 -16.398 3.417 1.00 32.19 90 GLU A C 1
ATOM 686 O O . GLU A 1 90 ? 25.223 -17.092 4.391 1.00 32.19 90 GLU A O 1
ATOM 691 N N . TYR A 1 91 ? 25.166 -15.080 3.447 1.00 36.78 91 TYR A N 1
ATOM 692 C CA . TYR A 1 91 ? 25.823 -14.426 4.586 1.00 36.78 91 TYR A CA 1
ATOM 693 C C . TYR A 1 91 ? 24.988 -13.304 5.199 1.00 36.78 91 TYR A C 1
ATOM 695 O O . TYR A 1 91 ? 25.399 -12.148 5.244 1.00 36.78 91 TYR A O 1
ATOM 703 N N . THR A 1 92 ? 23.810 -13.642 5.725 1.00 35.88 92 THR A N 1
ATOM 704 C CA . THR A 1 92 ? 23.219 -12.911 6.865 1.00 35.88 92 THR A CA 1
ATOM 705 C C . THR A 1 92 ? 22.424 -13.859 7.775 1.00 35.88 92 THR A C 1
ATOM 707 O O . THR A 1 92 ? 21.345 -13.536 8.253 1.00 35.88 92 THR A O 1
ATOM 710 N N . TYR A 1 93 ? 22.975 -15.046 8.052 1.00 38.19 93 TYR A N 1
ATOM 711 C CA . TYR A 1 93 ? 22.501 -15.938 9.123 1.00 38.19 93 TYR A CA 1
ATOM 712 C C . TYR A 1 93 ? 23.180 -15.625 10.465 1.00 38.19 93 TYR A C 1
ATOM 714 O O . TYR A 1 93 ? 23.495 -16.524 11.241 1.00 38.19 93 TYR A O 1
ATOM 722 N N . ILE A 1 94 ? 23.425 -14.345 10.762 1.00 37.06 94 ILE A N 1
ATOM 723 C CA . ILE A 1 94 ? 23.773 -13.958 12.131 1.00 37.06 94 ILE A CA 1
ATOM 724 C C . ILE A 1 94 ? 22.456 -13.963 12.907 1.00 37.06 94 ILE A C 1
ATOM 726 O O . ILE A 1 94 ? 21.714 -12.989 12.871 1.00 37.06 94 ILE A O 1
ATOM 730 N N . ALA A 1 95 ? 22.148 -15.119 13.503 1.00 41.88 95 ALA A N 1
ATOM 731 C CA . ALA A 1 95 ? 21.094 -15.351 14.490 1.00 41.88 95 ALA A CA 1
ATOM 732 C C . ALA A 1 95 ? 19.797 -14.560 14.240 1.00 41.88 95 ALA A C 1
ATOM 734 O O . ALA A 1 95 ? 19.416 -13.708 15.037 1.00 41.88 95 ALA A O 1
ATOM 735 N N . VAL A 1 96 ? 19.105 -14.851 13.134 1.00 48.12 96 VAL A N 1
ATOM 736 C CA . VAL A 1 96 ? 17.723 -14.392 12.965 1.00 48.12 96 VAL A CA 1
ATOM 737 C C . VAL A 1 96 ? 16.872 -15.169 13.983 1.00 48.12 96 VAL A C 1
ATOM 739 O O . VAL A 1 96 ? 16.804 -16.396 13.877 1.00 48.12 96 VAL A O 1
ATOM 742 N N . PRO A 1 97 ? 16.251 -14.513 14.984 1.00 57.94 97 PRO A N 1
ATOM 743 C CA . PRO A 1 97 ? 15.364 -15.177 15.933 1.00 57.94 97 PRO A CA 1
ATOM 744 C C . PRO A 1 97 ? 14.254 -15.922 15.182 1.00 57.94 97 PRO A C 1
ATOM 746 O O . PRO A 1 97 ? 13.766 -15.433 14.161 1.00 57.94 97 PRO A O 1
ATOM 749 N N . ALA A 1 98 ? 13.833 -17.088 15.683 1.00 61.47 98 ALA A N 1
ATOM 750 C CA . ALA A 1 98 ? 12.831 -17.939 15.026 1.00 61.47 98 ALA A CA 1
ATOM 751 C C . ALA A 1 98 ? 11.526 -17.188 14.671 1.00 61.47 98 ALA A C 1
ATOM 753 O O . ALA A 1 98 ? 10.891 -17.477 13.658 1.00 61.47 98 ALA A O 1
ATOM 754 N N . GLU A 1 99 ? 11.176 -16.166 15.453 1.00 60.56 99 GLU A N 1
ATOM 755 C CA . GLU A 1 99 ? 10.027 -15.280 15.233 1.00 60.56 99 GLU A CA 1
ATOM 756 C C . GLU A 1 99 ? 10.144 -14.443 13.948 1.00 60.56 99 GLU A C 1
ATOM 758 O O . GLU A 1 99 ? 9.168 -14.277 13.216 1.00 60.56 99 GLU A O 1
ATOM 763 N N . ILE A 1 100 ? 11.348 -13.970 13.611 1.00 66.75 100 ILE A N 1
ATOM 764 C CA . ILE A 1 100 ? 11.590 -13.177 12.397 1.00 66.75 100 ILE A CA 1
ATOM 765 C C . ILE A 1 100 ? 11.514 -14.072 11.149 1.00 66.75 100 ILE A C 1
ATOM 767 O O . ILE A 1 100 ? 10.983 -13.660 10.115 1.00 66.75 100 ILE A O 1
ATOM 771 N N . LEU A 1 101 ? 11.961 -15.328 11.246 1.00 68.38 101 LEU A N 1
ATOM 772 C CA . LEU A 1 101 ? 11.800 -16.337 10.188 1.00 68.38 101 LEU A CA 1
ATOM 773 C C . LEU A 1 101 ? 10.320 -16.598 9.864 1.00 68.38 101 LEU A C 1
ATOM 775 O O . LEU A 1 101 ? 9.959 -16.705 8.688 1.00 68.38 101 LEU A O 1
ATOM 779 N N . GLY A 1 102 ? 9.464 -16.603 10.891 1.00 69.06 102 GLY A N 1
ATOM 780 C CA . GLY A 1 102 ? 8.009 -16.698 10.754 1.00 69.06 102 GLY A CA 1
ATOM 781 C C . GLY A 1 102 ? 7.362 -15.525 10.006 1.00 69.06 102 GLY A C 1
ATOM 782 O O . GLY A 1 102 ? 6.275 -15.687 9.462 1.00 69.06 102 GLY A O 1
ATOM 783 N N . ILE A 1 103 ? 8.031 -14.369 9.912 1.00 71.75 103 ILE A N 1
ATOM 784 C CA . ILE A 1 103 ? 7.560 -13.190 9.162 1.00 71.75 103 ILE A CA 1
ATOM 785 C C . ILE A 1 103 ? 8.141 -13.168 7.744 1.00 71.75 103 ILE A C 1
ATOM 787 O O . ILE A 1 103 ? 7.428 -12.878 6.780 1.00 71.75 103 ILE A O 1
ATOM 791 N N . ILE A 1 104 ? 9.430 -13.485 7.602 1.00 73.25 104 ILE A N 1
ATOM 792 C CA . ILE A 1 104 ? 10.135 -13.432 6.316 1.00 73.25 104 ILE A CA 1
ATOM 793 C C . ILE A 1 104 ? 9.579 -14.473 5.344 1.00 73.25 104 ILE A C 1
ATOM 795 O O . ILE A 1 104 ? 9.314 -14.148 4.188 1.00 73.25 104 ILE A O 1
ATOM 799 N N . LEU A 1 105 ? 9.388 -15.720 5.786 1.00 79.00 105 LEU A N 1
ATOM 800 C CA . LEU A 1 105 ? 9.022 -16.807 4.877 1.00 79.00 105 LEU A CA 1
ATOM 801 C C . LEU A 1 105 ? 7.635 -16.596 4.230 1.00 79.00 105 LEU A C 1
ATOM 803 O O . LEU A 1 105 ? 7.548 -16.679 3.000 1.00 79.00 105 LEU A O 1
ATOM 807 N N . PRO A 1 106 ? 6.568 -16.239 4.976 1.00 80.81 106 PRO A N 1
ATOM 808 C CA . PRO A 1 106 ? 5.280 -15.910 4.369 1.00 80.81 106 PRO A CA 1
ATOM 809 C C . PRO A 1 106 ? 5.329 -14.653 3.502 1.00 80.81 106 PRO A C 1
ATOM 811 O O . PRO A 1 106 ? 4.620 -14.591 2.501 1.00 80.81 106 PRO A O 1
ATOM 814 N N . LEU A 1 107 ? 6.162 -13.661 3.843 1.00 78.06 107 LEU A N 1
ATOM 815 C CA . LEU A 1 107 ? 6.329 -12.463 3.019 1.00 78.06 107 LEU A CA 1
ATOM 816 C C . LEU A 1 107 ? 6.952 -12.809 1.664 1.00 78.06 107 LEU A C 1
ATOM 818 O O . LEU A 1 107 ? 6.427 -12.391 0.637 1.00 78.06 107 LEU A O 1
ATOM 822 N N . LEU A 1 108 ? 8.034 -13.591 1.645 1.00 75.62 108 LEU A N 1
ATOM 823 C CA . LEU A 1 108 ? 8.700 -14.010 0.409 1.00 75.62 108 LEU A CA 1
ATOM 824 C C . LEU A 1 108 ? 7.785 -14.860 -0.473 1.00 75.62 108 LEU A C 1
ATOM 826 O O . LEU A 1 108 ? 7.712 -14.635 -1.682 1.00 75.62 108 LEU A O 1
ATOM 830 N N . LEU A 1 109 ? 7.039 -15.789 0.130 1.00 82.62 109 LEU A N 1
ATOM 831 C CA . LEU A 1 109 ? 6.007 -16.547 -0.578 1.00 82.62 109 LEU A CA 1
ATOM 832 C C . LEU A 1 109 ? 4.905 -15.622 -1.105 1.00 82.62 109 LEU A C 1
ATOM 834 O O . LEU A 1 109 ? 4.530 -15.719 -2.271 1.00 82.62 109 LEU A O 1
ATOM 838 N N . GLY A 1 110 ? 4.428 -14.689 -0.282 1.00 82.19 110 GLY A N 1
ATOM 839 C CA . GLY A 1 110 ? 3.429 -13.694 -0.660 1.00 82.19 110 GLY A CA 1
ATOM 840 C C . GLY A 1 110 ? 3.879 -12.846 -1.846 1.00 82.19 110 GLY A C 1
ATOM 841 O O . GLY A 1 110 ? 3.112 -12.672 -2.785 1.00 82.19 110 GLY A O 1
ATOM 842 N N . VAL A 1 111 ? 5.135 -12.393 -1.857 1.00 78.12 111 VAL A N 1
ATOM 843 C CA . VAL A 1 111 ? 5.747 -11.678 -2.985 1.00 78.12 111 VAL A CA 1
ATOM 844 C C . VAL A 1 111 ? 5.771 -12.555 -4.234 1.00 78.12 111 VAL A C 1
ATOM 846 O O . VAL A 1 111 ? 5.320 -12.120 -5.291 1.00 78.12 111 VAL A O 1
ATOM 849 N N . ALA A 1 112 ? 6.244 -13.798 -4.124 1.00 80.94 112 ALA A N 1
ATOM 850 C CA . ALA A 1 112 ? 6.323 -14.722 -5.252 1.00 80.94 112 ALA A CA 1
ATOM 851 C C . ALA A 1 112 ? 4.939 -14.978 -5.883 1.00 80.94 112 ALA A C 1
ATOM 853 O O . ALA A 1 112 ? 4.779 -14.913 -7.105 1.00 80.94 112 ALA A O 1
ATOM 854 N N . PHE A 1 113 ? 3.914 -15.196 -5.054 1.00 86.25 113 PHE A N 1
ATOM 855 C CA . PHE A 1 113 ? 2.535 -15.357 -5.516 1.00 86.25 113 PHE A CA 1
ATOM 856 C C . PHE A 1 113 ? 1.901 -14.049 -5.992 1.00 86.25 113 PHE A C 1
ATOM 858 O O . PHE A 1 113 ? 1.093 -14.092 -6.917 1.00 86.25 113 PHE A O 1
ATOM 865 N N . LEU A 1 114 ? 2.280 -12.894 -5.440 1.00 83.38 114 LEU A N 1
ATOM 866 C CA . LEU A 1 114 ? 1.826 -11.586 -5.915 1.00 83.38 114 LEU A CA 1
ATOM 867 C C . LEU A 1 114 ? 2.265 -11.351 -7.363 1.00 83.38 114 LEU A C 1
ATOM 869 O O . LEU A 1 114 ? 1.453 -10.906 -8.169 1.00 83.38 114 LEU A O 1
ATOM 873 N N . VAL A 1 115 ? 3.502 -11.715 -7.726 1.00 81.75 115 VAL A N 1
ATOM 874 C CA . VAL A 1 115 ? 3.978 -11.613 -9.119 1.00 81.75 115 VAL A CA 1
ATOM 875 C C . VAL A 1 115 ? 3.118 -12.464 -10.059 1.00 81.75 115 VAL A C 1
ATOM 877 O O . VAL A 1 115 ? 2.737 -12.018 -11.144 1.00 81.75 115 VAL A O 1
ATOM 880 N N . LEU A 1 116 ? 2.771 -13.689 -9.653 1.00 84.12 116 LEU A N 1
ATOM 881 C CA . LEU A 1 116 ? 1.872 -14.548 -10.429 1.00 84.12 116 LEU A CA 1
ATOM 882 C C . LEU A 1 116 ? 0.459 -13.960 -10.520 1.00 84.12 116 LEU A C 1
ATOM 884 O O . LEU A 1 116 ? -0.130 -13.949 -11.605 1.00 84.12 116 LEU A O 1
ATOM 888 N N . ALA A 1 117 ? -0.079 -13.482 -9.397 1.00 86.25 117 ALA A N 1
ATOM 889 C CA . ALA A 1 117 ? -1.399 -12.870 -9.322 1.00 86.25 117 ALA A CA 1
ATOM 890 C C . ALA A 1 117 ? -1.483 -11.653 -10.245 1.00 86.25 117 ALA A C 1
ATOM 892 O O . ALA A 1 117 ? -2.434 -11.539 -11.013 1.00 86.25 117 ALA A O 1
ATOM 893 N N . GLU A 1 118 ? -0.451 -10.810 -10.257 1.00 83.19 118 GLU A N 1
ATOM 894 C CA . GLU A 1 118 ? -0.340 -9.670 -11.158 1.00 83.19 118 GLU A CA 1
ATOM 895 C C . GLU A 1 118 ? -0.438 -10.112 -12.625 1.00 83.19 118 GLU A C 1
ATOM 897 O O . GLU A 1 118 ? -1.299 -9.631 -13.366 1.00 83.19 118 GLU A O 1
ATOM 902 N N . ARG A 1 119 ? 0.380 -11.092 -13.040 1.00 82.44 119 ARG A N 1
ATOM 903 C CA . ARG A 1 119 ? 0.366 -11.626 -14.415 1.00 82.44 119 ARG A CA 1
ATOM 904 C C . ARG A 1 119 ? -0.996 -12.203 -14.795 1.00 82.44 119 ARG A C 1
ATOM 906 O O . ARG A 1 119 ? -1.443 -12.000 -15.923 1.00 82.44 119 ARG A O 1
ATOM 913 N N . LYS A 1 120 ? -1.662 -12.912 -13.878 1.00 86.50 120 LYS A N 1
ATOM 914 C CA . LYS A 1 120 ? -3.002 -13.468 -14.112 1.00 86.50 120 LYS A CA 1
ATOM 915 C C . LYS A 1 120 ? -4.055 -12.371 -14.225 1.00 86.50 120 LYS A C 1
ATOM 917 O O . LYS A 1 120 ? -4.780 -12.360 -15.213 1.00 86.50 120 LYS A O 1
ATOM 922 N N . VAL A 1 121 ? -4.131 -11.441 -13.275 1.00 86.19 121 VAL A N 1
ATOM 923 C CA . VAL A 1 121 ? -5.135 -10.363 -13.274 1.00 86.19 121 VAL A CA 1
ATOM 924 C C . VAL A 1 121 ? -4.978 -9.470 -14.506 1.00 86.19 121 VAL A C 1
ATOM 926 O O . VAL A 1 121 ? -5.966 -9.210 -15.186 1.00 86.19 121 VAL A O 1
ATOM 929 N N . MET A 1 122 ? -3.752 -9.075 -14.869 1.00 82.44 122 MET A N 1
ATOM 930 C CA . MET A 1 122 ? -3.509 -8.301 -16.095 1.00 82.44 122 MET A CA 1
ATOM 931 C C . MET A 1 122 ? -3.941 -9.063 -17.353 1.00 82.44 122 MET A C 1
ATOM 933 O O . MET A 1 122 ? -4.541 -8.480 -18.255 1.00 82.44 122 MET A O 1
ATOM 937 N N . ALA A 1 123 ? -3.678 -10.371 -17.410 1.00 84.62 123 ALA A N 1
ATOM 938 C CA . ALA A 1 123 ? -4.126 -11.212 -18.511 1.00 84.62 123 ALA A CA 1
ATOM 939 C C . ALA A 1 123 ? -5.663 -11.267 -18.589 1.00 84.62 123 ALA A C 1
ATOM 941 O O . ALA A 1 123 ? -6.216 -11.043 -19.666 1.00 84.62 123 ALA A O 1
ATOM 942 N N . PHE A 1 124 ? -6.350 -11.456 -17.455 1.00 87.12 124 PHE A N 1
ATOM 943 C CA . PHE A 1 124 ? -7.815 -11.451 -17.385 1.00 87.12 124 PHE A CA 1
ATOM 944 C C . PHE A 1 124 ? -8.418 -10.124 -17.860 1.00 87.12 124 PHE A C 1
ATOM 946 O O . PHE A 1 124 ? -9.355 -10.141 -18.657 1.00 87.12 124 PHE A O 1
ATOM 953 N N . VAL A 1 125 ? -7.854 -8.984 -17.442 1.00 85.75 125 VAL A N 1
ATOM 954 C CA . VAL A 1 125 ? -8.282 -7.652 -17.914 1.00 85.75 125 VAL A CA 1
ATOM 955 C C . VAL A 1 125 ? -8.119 -7.528 -19.433 1.00 85.75 125 VAL A C 1
ATOM 957 O O . VAL A 1 125 ? -8.995 -7.004 -20.115 1.00 85.75 125 VAL A O 1
ATOM 960 N N . GLN A 1 126 ? -7.041 -8.087 -19.982 1.00 85.38 126 GLN A N 1
ATOM 961 C CA . GLN A 1 126 ? -6.752 -8.121 -21.420 1.00 85.38 126 GLN A CA 1
ATOM 962 C C . GLN A 1 126 ? -7.491 -9.241 -22.175 1.00 85.38 126 GLN A C 1
ATOM 964 O O . GLN A 1 126 ? -7.200 -9.479 -23.346 1.00 85.38 126 GLN A O 1
ATOM 969 N N . ARG A 1 127 ? -8.428 -9.951 -21.527 1.00 88.62 127 ARG A N 1
ATOM 970 C CA . ARG A 1 127 ? -9.159 -11.106 -22.082 1.00 88.62 127 ARG A CA 1
ATOM 971 C C . ARG A 1 127 ? -8.253 -12.219 -22.635 1.00 88.62 127 ARG A C 1
ATOM 973 O O . ARG A 1 127 ? -8.640 -12.936 -23.555 1.00 88.62 127 ARG A O 1
ATOM 980 N N . ARG A 1 128 ? -7.065 -12.407 -22.054 1.00 89.50 128 ARG A N 1
ATOM 981 C CA . ARG A 1 128 ? -6.165 -13.542 -22.320 1.00 89.50 128 ARG A CA 1
ATOM 982 C C . ARG A 1 128 ? -5.932 -14.357 -21.050 1.00 89.50 128 ARG A C 1
ATOM 984 O O . ARG A 1 128 ? -6.122 -13.872 -19.940 1.00 89.50 128 ARG A O 1
ATOM 991 N N . LYS A 1 129 ? -5.516 -15.614 -21.190 1.00 86.19 129 LYS A N 1
ATOM 992 C CA . LYS A 1 129 ? -5.122 -16.425 -20.030 1.00 86.19 129 LYS A CA 1
ATOM 993 C C . LYS A 1 129 ? -3.696 -16.059 -19.613 1.00 86.19 129 LYS A C 1
ATOM 995 O O . LYS A 1 129 ? -2.827 -15.890 -20.466 1.00 86.19 129 LYS A O 1
ATOM 1000 N N . GLY A 1 130 ? -3.479 -15.892 -18.309 1.00 87.06 130 GLY A N 1
ATOM 1001 C CA . GLY A 1 130 ? -2.141 -15.722 -17.737 1.00 87.06 130 GLY A CA 1
ATOM 1002 C C . GLY A 1 130 ? -1.353 -17.039 -17.738 1.00 87.06 130 GLY A C 1
ATOM 1003 O O . GLY A 1 130 ? -1.788 -18.007 -18.361 1.00 87.06 130 GLY A O 1
ATOM 1004 N N . PRO A 1 131 ? -0.221 -17.115 -17.017 1.00 85.81 131 PRO A N 1
ATOM 1005 C CA . PRO A 1 131 ? 0.524 -18.364 -16.864 1.00 85.81 131 PRO A CA 1
ATOM 1006 C C . PRO A 1 131 ? -0.381 -19.484 -16.322 1.00 85.81 131 PRO A C 1
ATOM 1008 O O . PRO A 1 131 ? -0.970 -19.334 -15.248 1.00 85.81 131 PRO A O 1
ATOM 1011 N N . ASP A 1 132 ? -0.519 -20.571 -17.087 1.00 88.62 132 ASP A N 1
ATOM 1012 C CA . ASP A 1 132 ? -1.446 -21.679 -16.780 1.00 88.62 132 ASP A CA 1
ATOM 1013 C C . ASP A 1 132 ? -0.844 -23.077 -17.016 1.00 88.62 132 ASP A C 1
ATOM 1015 O O . ASP A 1 132 ? -1.489 -24.079 -16.737 1.00 88.62 132 ASP A O 1
ATOM 1019 N N . VAL A 1 133 ? 0.395 -23.154 -17.521 1.00 85.75 133 VAL A N 1
ATOM 1020 C CA . VAL A 1 133 ? 1.039 -24.421 -17.924 1.00 85.75 133 VAL A CA 1
ATOM 1021 C C . VAL A 1 133 ? 1.872 -25.043 -16.795 1.00 85.75 133 VAL A C 1
ATOM 1023 O O . VAL A 1 133 ? 1.921 -26.262 -16.657 1.00 85.75 133 VAL A O 1
ATOM 1026 N N . VAL A 1 134 ? 2.544 -24.228 -15.975 1.00 84.94 134 VAL A N 1
ATOM 1027 C CA . VAL A 1 134 ? 3.468 -24.718 -14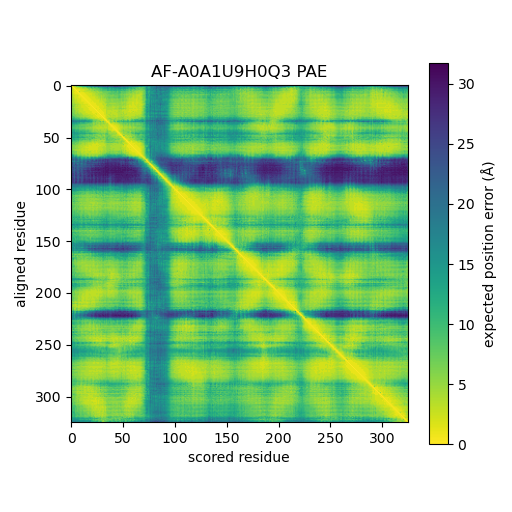.938 1.00 84.94 134 VAL A CA 1
ATOM 1028 C C . VAL A 1 134 ? 2.708 -25.032 -13.642 1.00 84.94 134 VAL A C 1
ATOM 1030 O O . VAL A 1 134 ? 2.483 -24.162 -12.797 1.00 84.94 134 VAL A O 1
ATOM 1033 N N . GLY A 1 135 ? 2.315 -26.297 -13.482 1.00 86.00 135 GLY A N 1
ATOM 1034 C CA . GLY A 1 135 ? 1.499 -26.781 -12.362 1.00 86.00 135 GLY A CA 1
ATOM 1035 C C . GLY A 1 135 ? -0.002 -26.541 -12.556 1.00 86.00 135 GLY A C 1
ATOM 1036 O O . GLY A 1 135 ? -0.428 -25.929 -13.532 1.00 86.00 135 GLY A O 1
ATOM 1037 N N . SER A 1 136 ? -0.827 -27.000 -11.610 1.00 83.06 136 SER A N 1
ATOM 1038 C CA . SER A 1 136 ? -2.280 -26.787 -11.642 1.00 83.06 136 SER A CA 1
ATOM 1039 C C . SER A 1 136 ? -2.598 -25.291 -11.536 1.00 83.06 136 SER A C 1
ATOM 1041 O O . SER A 1 136 ? -2.324 -24.676 -10.505 1.00 83.06 136 SER A O 1
ATOM 1043 N N . PHE A 1 137 ? -3.142 -24.698 -12.601 1.00 83.81 137 PHE A N 1
ATOM 1044 C CA . PHE A 1 137 ? -3.401 -23.258 -12.738 1.00 83.81 137 PHE A CA 1
ATOM 1045 C C . PHE A 1 137 ? -2.158 -22.358 -12.700 1.00 83.81 137 PHE A C 1
ATOM 1047 O O . PHE A 1 137 ? -2.259 -21.194 -12.311 1.00 83.81 137 PHE A O 1
ATOM 1054 N N . GLY A 1 138 ? -0.969 -22.847 -13.057 1.00 86.44 138 GLY A N 1
ATOM 1055 C CA . GLY A 1 138 ? 0.236 -22.009 -13.033 1.00 86.44 138 GLY A CA 1
ATOM 1056 C C . GLY A 1 138 ? 0.765 -21.691 -11.625 1.00 86.44 138 GLY A C 1
ATOM 1057 O O . GLY A 1 138 ? 1.631 -20.831 -11.489 1.00 86.44 138 GLY A O 1
ATOM 1058 N N . LEU A 1 139 ? 0.259 -22.343 -10.568 1.00 88.81 139 LEU A N 1
ATOM 1059 C CA . LEU A 1 139 ? 0.671 -22.086 -9.177 1.00 88.81 139 LEU A CA 1
ATOM 1060 C C . LEU A 1 139 ? 2.155 -22.372 -8.916 1.00 88.81 139 LEU A C 1
ATOM 1062 O O . LEU A 1 139 ? 2.739 -21.777 -8.017 1.00 88.81 139 LEU A O 1
ATOM 1066 N N . LEU A 1 140 ? 2.775 -23.249 -9.710 1.00 89.25 140 LEU A N 1
ATOM 1067 C CA . LEU A 1 140 ? 4.200 -23.568 -9.601 1.00 89.25 140 LEU A CA 1
ATOM 1068 C C . LEU A 1 140 ? 5.084 -22.618 -10.428 1.00 89.25 140 LEU A C 1
ATOM 1070 O O . LEU A 1 140 ? 6.307 -22.736 -10.398 1.00 89.25 140 LEU A O 1
ATOM 1074 N N . GLN A 1 141 ? 4.496 -21.645 -11.132 1.00 85.06 141 GLN A N 1
ATOM 1075 C CA . GLN A 1 141 ? 5.237 -20.657 -11.918 1.00 85.06 141 GLN A CA 1
ATOM 1076 C C . GLN A 1 141 ? 6.251 -19.844 -11.091 1.00 85.06 141 GLN A C 1
ATOM 1078 O O . GLN A 1 141 ? 7.367 -19.681 -11.576 1.00 85.06 141 GLN A O 1
ATOM 1083 N N . PRO A 1 142 ? 5.945 -19.345 -9.872 1.00 83.81 142 PRO A N 1
ATOM 1084 C CA . PRO A 1 142 ? 6.922 -18.582 -9.094 1.00 83.81 142 PRO A CA 1
ATOM 1085 C C . PRO A 1 142 ? 8.131 -19.424 -8.692 1.00 83.81 142 PRO A C 1
ATOM 1087 O O . PRO A 1 142 ? 9.253 -18.924 -8.673 1.00 83.81 142 PRO A O 1
ATOM 1090 N N . LEU A 1 143 ? 7.908 -20.715 -8.419 1.00 82.88 143 LEU A N 1
ATOM 1091 C CA . LEU A 1 143 ? 8.983 -21.655 -8.132 1.00 82.88 143 LEU A CA 1
ATOM 1092 C C . LEU A 1 143 ? 9.863 -21.854 -9.372 1.00 82.88 143 LEU A C 1
ATOM 1094 O O . LEU A 1 143 ? 11.078 -21.760 -9.264 1.00 82.88 143 LEU A O 1
ATOM 1098 N N . ALA A 1 144 ? 9.263 -22.043 -10.552 1.00 82.44 144 ALA A N 1
ATOM 1099 C CA . ALA A 1 144 ? 10.003 -22.181 -11.806 1.00 82.44 144 ALA A CA 1
ATOM 1100 C C . ALA A 1 144 ? 10.786 -20.913 -12.179 1.00 82.44 144 ALA A C 1
ATOM 1102 O O . ALA A 1 144 ? 11.937 -21.010 -12.601 1.00 82.44 144 ALA A O 1
ATOM 1103 N N . ASP A 1 145 ? 10.196 -19.730 -11.986 1.00 77.19 145 ASP A N 1
ATOM 1104 C CA . ASP A 1 145 ? 10.881 -18.450 -12.176 1.00 77.19 145 ASP A CA 1
ATOM 1105 C C . ASP A 1 145 ? 12.067 -18.329 -11.201 1.00 77.19 145 ASP A C 1
ATOM 1107 O O . ASP A 1 145 ? 13.162 -17.958 -11.616 1.00 77.19 145 ASP A O 1
ATOM 1111 N N . GLY A 1 146 ? 11.890 -18.718 -9.933 1.00 72.75 146 GLY A N 1
ATOM 1112 C CA . GLY A 1 146 ? 12.960 -18.754 -8.933 1.00 72.75 146 GLY A CA 1
ATOM 1113 C C . GLY A 1 146 ? 14.089 -19.724 -9.293 1.00 72.75 146 GLY A C 1
ATOM 1114 O O . GLY A 1 146 ? 15.254 -19.333 -9.326 1.00 72.75 146 GLY A O 1
ATOM 1115 N N . SER A 1 147 ? 13.762 -20.971 -9.637 1.00 72.06 147 SER A N 1
ATOM 1116 C CA . SER A 1 147 ? 14.741 -21.977 -10.067 1.00 72.06 147 SER A CA 1
ATOM 1117 C C . SER A 1 147 ? 15.492 -21.538 -11.324 1.00 72.06 147 SER A C 1
ATOM 1119 O O . SER A 1 147 ? 16.710 -21.682 -11.398 1.00 72.06 147 SER A O 1
ATOM 1121 N N . LYS A 1 148 ? 14.792 -20.930 -12.289 1.00 75.38 148 LYS A N 1
ATOM 1122 C CA . LYS A 1 148 ? 15.401 -20.356 -13.495 1.00 75.38 148 LYS A CA 1
ATOM 1123 C C . LYS A 1 148 ? 16.415 -19.263 -13.158 1.00 75.38 148 LYS A C 1
ATOM 1125 O O . LYS A 1 148 ? 17.435 -19.166 -13.832 1.00 75.38 148 LYS A O 1
ATOM 1130 N N . LEU A 1 149 ? 16.144 -18.441 -12.144 1.00 67.38 149 LEU A N 1
ATOM 1131 C CA . LEU A 1 149 ? 17.061 -17.386 -11.709 1.00 67.38 149 LEU A CA 1
ATOM 1132 C C . LEU A 1 149 ? 18.311 -17.948 -11.023 1.00 67.38 149 LEU A C 1
ATOM 1134 O O . LEU A 1 149 ? 19.394 -17.423 -11.258 1.00 67.38 149 LEU A O 1
ATOM 1138 N N . ILE A 1 150 ? 18.179 -19.013 -10.227 1.00 65.31 150 ILE A N 1
ATOM 1139 C CA . ILE A 1 150 ? 19.312 -19.670 -9.547 1.00 65.31 150 ILE A CA 1
ATOM 1140 C C . ILE A 1 150 ? 20.275 -20.296 -10.560 1.00 65.31 150 ILE A C 1
ATOM 1142 O O . ILE A 1 150 ? 21.487 -20.252 -10.379 1.00 65.31 150 ILE A O 1
ATOM 1146 N N . LEU A 1 151 ? 19.731 -20.861 -11.638 1.00 71.69 151 LEU A N 1
ATOM 1147 C CA . LEU A 1 151 ? 20.512 -21.513 -12.688 1.00 71.69 151 LEU A CA 1
ATOM 1148 C C . LEU A 1 151 ? 21.135 -20.526 -13.685 1.00 71.69 151 LEU A C 1
ATOM 1150 O O . LEU A 1 151 ? 21.905 -20.943 -14.548 1.00 71.69 151 LEU A O 1
ATOM 1154 N N . LYS A 1 152 ? 20.786 -19.236 -13.619 1.00 63.12 152 LYS A N 1
ATOM 1155 C CA . LYS A 1 152 ? 21.276 -18.245 -14.577 1.00 63.12 152 LYS A CA 1
ATOM 1156 C C . LYS A 1 152 ? 22.685 -17.786 -14.211 1.00 63.12 152 LYS A C 1
ATOM 1158 O O . LYS A 1 152 ? 22.970 -17.484 -13.055 1.00 63.12 152 LYS A O 1
ATOM 1163 N N . GLU A 1 153 ? 23.545 -17.684 -15.221 1.00 57.97 153 GLU A N 1
ATOM 1164 C CA . GLU A 1 153 ? 24.931 -17.273 -15.025 1.00 57.97 153 GLU A CA 1
ATOM 1165 C C . GLU A 1 153 ? 25.033 -15.848 -14.438 1.00 57.97 153 GLU A C 1
ATOM 1167 O O . GLU A 1 153 ? 24.398 -14.907 -14.937 1.00 57.97 153 GLU A O 1
ATOM 1172 N N . PRO A 1 154 ? 25.829 -15.663 -13.374 1.00 59.31 154 PRO A N 1
ATOM 1173 C CA . PRO A 1 154 ? 26.017 -14.377 -12.720 1.00 59.31 154 PRO A CA 1
ATOM 1174 C C . PRO A 1 154 ? 27.004 -13.513 -13.509 1.00 59.31 154 PRO A C 1
ATOM 1176 O O . PRO A 1 154 ? 28.219 -13.587 -13.333 1.00 59.31 154 PRO A O 1
ATOM 1179 N N . ILE A 1 155 ? 26.478 -12.650 -14.375 1.00 57.59 155 ILE A N 1
ATOM 1180 C CA . ILE A 1 155 ? 27.283 -11.675 -15.119 1.00 57.59 155 ILE A CA 1
ATOM 1181 C C . ILE A 1 155 ? 27.500 -10.392 -14.304 1.00 57.59 155 ILE A C 1
ATOM 1183 O O . ILE A 1 155 ? 26.692 -9.474 -14.333 1.00 57.59 155 ILE A O 1
ATOM 1187 N N . SER A 1 156 ? 28.604 -10.289 -13.561 1.00 55.03 156 SER A N 1
ATOM 1188 C CA . SER A 1 156 ? 28.903 -9.063 -12.801 1.00 55.03 156 SER A CA 1
ATOM 1189 C C . SER A 1 156 ? 29.326 -7.909 -13.731 1.00 55.03 156 SER A C 1
ATOM 1191 O O . SER A 1 156 ? 30.285 -8.072 -14.488 1.00 55.03 156 SER A O 1
ATOM 1193 N N . PRO A 1 157 ? 28.691 -6.720 -13.667 1.00 53.72 157 PRO A N 1
ATOM 1194 C CA . PRO A 1 157 ? 29.081 -5.578 -14.492 1.00 53.72 157 PRO A CA 1
ATOM 1195 C C . PRO A 1 157 ? 30.465 -5.039 -14.095 1.00 53.72 157 PRO A C 1
ATOM 1197 O O . PRO A 1 157 ? 30.742 -4.796 -12.922 1.00 53.72 157 PRO A O 1
ATOM 1200 N N . SER A 1 158 ? 31.325 -4.802 -15.088 1.00 55.66 158 SER A N 1
ATOM 1201 C CA . SER A 1 158 ? 32.737 -4.419 -14.913 1.00 55.66 158 SER A CA 1
ATOM 1202 C C . SER A 1 158 ? 32.965 -2.969 -14.461 1.00 55.66 158 SER A C 1
ATOM 1204 O O . SER A 1 158 ? 34.057 -2.635 -14.012 1.00 55.66 158 SER A O 1
ATOM 1206 N N . SER A 1 159 ? 31.952 -2.099 -14.552 1.00 54.75 159 SER A N 1
ATOM 1207 C CA . SER A 1 159 ? 32.066 -0.668 -14.224 1.00 54.75 159 SER A CA 1
ATOM 1208 C C . SER A 1 159 ? 31.336 -0.244 -12.942 1.00 54.75 159 SER A C 1
ATOM 1210 O O . SER A 1 159 ? 31.175 0.956 -12.712 1.00 54.75 159 SER A O 1
ATOM 1212 N N . ALA A 1 160 ? 30.808 -1.189 -12.158 1.00 58.19 160 ALA A N 1
ATOM 1213 C CA . ALA A 1 160 ? 30.042 -0.901 -10.946 1.00 58.19 160 ALA A CA 1
ATOM 1214 C C . ALA A 1 160 ? 30.907 -1.071 -9.688 1.00 58.19 160 ALA A C 1
ATOM 1216 O O . ALA A 1 160 ? 31.645 -2.044 -9.549 1.00 58.19 160 ALA A O 1
ATOM 1217 N N . ASN A 1 161 ? 30.775 -0.148 -8.731 1.00 63.91 161 ASN A N 1
ATOM 1218 C CA . ASN A 1 161 ? 31.396 -0.303 -7.416 1.00 63.91 161 ASN A CA 1
ATOM 1219 C C . ASN A 1 161 ? 30.759 -1.493 -6.689 1.00 63.91 161 ASN A C 1
ATOM 1221 O O . ASN A 1 161 ? 29.601 -1.413 -6.277 1.00 63.91 161 ASN A O 1
ATOM 1225 N N . PHE A 1 162 ? 31.533 -2.561 -6.491 1.00 58.72 162 PHE A N 1
ATOM 1226 C CA . PHE A 1 162 ? 31.095 -3.822 -5.883 1.00 58.72 162 PHE A CA 1
ATOM 1227 C C . PHE A 1 162 ? 30.309 -3.634 -4.577 1.00 58.72 162 PHE A C 1
ATOM 1229 O O . PHE A 1 162 ? 29.248 -4.228 -4.390 1.00 58.72 162 PHE A O 1
ATOM 1236 N N . PHE A 1 163 ? 30.798 -2.751 -3.702 1.00 64.19 163 PHE A N 1
ATOM 1237 C CA . PHE A 1 163 ? 30.168 -2.471 -2.415 1.00 64.19 163 PHE A CA 1
ATOM 1238 C C . PHE A 1 163 ? 28.784 -1.822 -2.569 1.00 64.19 163 PHE A C 1
ATOM 1240 O O . PHE A 1 163 ? 27.807 -2.297 -1.999 1.00 64.19 163 PHE A O 1
ATOM 1247 N N . LEU A 1 164 ? 28.666 -0.776 -3.392 1.00 65.50 164 LEU A N 1
ATOM 1248 C CA . LEU A 1 164 ? 27.394 -0.072 -3.604 1.00 65.50 164 LEU A CA 1
ATOM 1249 C C . LEU A 1 164 ? 26.385 -0.935 -4.370 1.00 65.50 164 LEU A C 1
ATOM 1251 O O . LEU A 1 164 ? 25.193 -0.892 -4.076 1.00 65.50 164 LEU A O 1
ATOM 1255 N N . PHE A 1 165 ? 26.860 -1.736 -5.327 1.00 61.22 165 PHE A N 1
ATOM 1256 C CA . PHE A 1 165 ? 26.019 -2.631 -6.121 1.00 61.22 165 PHE A CA 1
ATOM 1257 C C . PHE A 1 165 ? 25.388 -3.740 -5.272 1.00 61.22 165 PHE A C 1
ATOM 1259 O O . PHE A 1 165 ? 24.219 -4.069 -5.458 1.00 61.22 165 PHE A O 1
ATOM 1266 N N . ARG A 1 166 ? 26.132 -4.284 -4.302 1.00 62.53 166 ARG A N 1
ATOM 1267 C CA . ARG A 1 166 ? 25.629 -5.328 -3.401 1.00 62.53 166 ARG A CA 1
ATOM 1268 C C . ARG A 1 166 ? 24.801 -4.781 -2.243 1.00 62.53 166 ARG A C 1
ATOM 1270 O O . ARG A 1 166 ? 23.818 -5.405 -1.859 1.00 62.53 166 ARG A O 1
ATOM 1277 N N . MET A 1 167 ? 25.182 -3.635 -1.684 1.00 63.94 167 MET A N 1
ATOM 1278 C CA . MET A 1 167 ? 24.509 -3.085 -0.505 1.00 63.94 167 MET A CA 1
ATOM 1279 C C . MET A 1 167 ? 23.157 -2.450 -0.828 1.00 63.94 167 MET A C 1
ATOM 1281 O O . MET A 1 167 ? 22.266 -2.507 0.012 1.00 63.94 167 MET A O 1
ATOM 1285 N N . ALA A 1 168 ? 22.968 -1.872 -2.020 1.00 62.53 168 ALA A N 1
ATOM 1286 C CA . ALA A 1 168 ? 21.715 -1.185 -2.342 1.00 62.53 168 ALA A CA 1
ATOM 1287 C C . ALA A 1 168 ? 20.480 -2.113 -2.304 1.00 62.53 168 ALA A C 1
ATOM 1289 O O . ALA A 1 168 ? 19.514 -1.763 -1.625 1.00 62.53 168 ALA A O 1
ATOM 1290 N N . PRO A 1 169 ? 20.499 -3.313 -2.923 1.00 64.81 169 PRO A N 1
ATOM 1291 C CA . PRO A 1 169 ? 19.355 -4.223 -2.876 1.00 64.81 169 PRO A CA 1
ATOM 1292 C C . PRO A 1 169 ? 19.121 -4.816 -1.478 1.00 64.81 169 PRO A C 1
ATOM 1294 O O . PRO A 1 169 ? 17.976 -4.984 -1.053 1.00 64.81 169 PRO A O 1
ATOM 1297 N N . VAL A 1 170 ? 20.202 -5.086 -0.733 1.00 69.69 170 VAL A N 1
ATOM 1298 C CA . VAL A 1 170 ? 20.121 -5.553 0.660 1.00 69.69 170 VAL A CA 1
ATOM 1299 C C . VAL A 1 170 ? 19.476 -4.485 1.538 1.00 69.69 170 VAL A C 1
ATOM 1301 O O . VAL A 1 170 ? 18.564 -4.795 2.294 1.00 69.69 170 VAL A O 1
ATOM 1304 N N . ALA A 1 171 ? 19.874 -3.219 1.395 1.00 69.62 171 ALA A N 1
ATOM 1305 C CA . ALA A 1 171 ? 19.290 -2.115 2.146 1.00 69.62 171 ALA A CA 1
ATOM 1306 C C . ALA A 1 171 ? 17.788 -1.960 1.861 1.00 69.62 171 ALA A C 1
ATOM 1308 O O . ALA A 1 171 ? 17.002 -1.877 2.802 1.00 69.62 171 ALA A O 1
ATOM 1309 N N . THR A 1 172 ? 17.362 -1.997 0.591 1.00 69.31 172 THR A N 1
ATOM 1310 C CA . THR A 1 172 ? 15.931 -1.909 0.243 1.00 69.31 172 THR A CA 1
ATOM 1311 C C . THR A 1 172 ? 15.122 -3.071 0.807 1.00 69.31 172 THR A C 1
ATOM 1313 O O . THR A 1 172 ? 14.017 -2.870 1.306 1.00 69.31 172 THR A O 1
ATOM 1316 N N . PHE A 1 173 ? 15.681 -4.282 0.779 1.00 71.38 173 PHE A N 1
ATOM 1317 C CA . PHE A 1 173 ? 15.017 -5.457 1.327 1.00 71.38 173 PHE A CA 1
ATOM 1318 C C . PHE A 1 173 ? 14.937 -5.398 2.859 1.00 71.38 173 PHE A C 1
ATOM 1320 O O . PHE A 1 173 ? 13.876 -5.640 3.429 1.00 71.38 173 PHE A O 1
ATOM 1327 N N . MET A 1 174 ? 16.013 -4.990 3.533 1.00 72.06 174 MET A N 1
ATOM 1328 C CA . MET A 1 174 ? 16.034 -4.834 4.990 1.00 72.06 174 MET A CA 1
ATOM 1329 C C . MET A 1 174 ? 15.032 -3.782 5.469 1.00 72.06 174 MET A C 1
ATOM 1331 O O . MET A 1 174 ? 14.293 -4.038 6.415 1.00 72.06 174 MET A O 1
ATOM 1335 N N . LEU A 1 175 ? 14.940 -2.634 4.793 1.00 76.12 175 LEU A N 1
ATOM 1336 C CA . LEU A 1 175 ? 13.950 -1.598 5.113 1.00 76.12 175 LEU A CA 1
ATOM 1337 C C . LEU A 1 175 ? 12.519 -2.126 4.994 1.00 76.12 175 LEU A C 1
ATOM 1339 O O . LEU A 1 175 ? 11.686 -1.851 5.856 1.00 76.12 175 LEU A O 1
ATOM 1343 N N . SER A 1 176 ? 12.262 -2.951 3.978 1.00 72.94 176 SER A N 1
ATOM 1344 C CA . SER A 1 176 ? 10.967 -3.600 3.794 1.00 72.94 176 SER A CA 1
ATOM 1345 C C . SER A 1 176 ? 10.618 -4.503 5.000 1.00 72.94 176 SER A C 1
ATOM 1347 O O . SER A 1 176 ? 9.548 -4.394 5.600 1.00 72.94 176 SER A O 1
ATOM 1349 N N . LEU A 1 177 ? 11.560 -5.328 5.464 1.00 75.56 177 LEU A N 1
ATOM 1350 C CA . LEU A 1 177 ? 11.339 -6.213 6.612 1.00 75.56 177 LEU A CA 1
ATOM 1351 C C . LEU A 1 177 ? 11.113 -5.441 7.914 1.00 75.56 177 LEU A C 1
ATOM 1353 O O . LEU A 1 177 ? 10.226 -5.783 8.695 1.00 75.56 177 LEU A O 1
ATOM 1357 N N . VAL A 1 178 ? 11.887 -4.379 8.125 1.00 79.19 178 VAL A N 1
ATOM 1358 C CA . VAL A 1 178 ? 11.809 -3.526 9.314 1.00 79.19 178 VAL A CA 1
ATOM 1359 C C . VAL A 1 178 ? 10.448 -2.817 9.376 1.00 79.19 178 VAL A C 1
ATOM 1361 O O . VAL A 1 178 ? 9.812 -2.819 10.427 1.00 79.19 178 VAL A O 1
ATOM 1364 N N . ALA A 1 179 ? 9.905 -2.346 8.245 1.00 79.06 179 ALA A N 1
ATOM 1365 C CA . ALA A 1 179 ? 8.554 -1.770 8.194 1.00 79.06 179 ALA A CA 1
ATOM 1366 C C . ALA A 1 179 ? 7.460 -2.749 8.662 1.00 79.06 179 ALA A C 1
ATOM 1368 O O . ALA A 1 179 ? 6.434 -2.327 9.200 1.00 79.06 179 ALA A O 1
ATOM 1369 N N . ARG A 1 180 ? 7.664 -4.064 8.487 1.00 78.12 180 ARG A N 1
ATOM 1370 C CA . ARG A 1 180 ? 6.666 -5.085 8.839 1.00 78.12 180 ARG A CA 1
ATOM 1371 C C . ARG A 1 180 ? 6.487 -5.274 10.338 1.00 78.12 180 ARG A C 1
ATOM 1373 O O . ARG A 1 180 ? 5.407 -5.705 10.746 1.00 78.12 180 ARG A O 1
ATOM 1380 N N . ALA A 1 181 ? 7.520 -4.977 11.123 1.00 77.62 181 ALA A N 1
ATOM 1381 C CA . ALA A 1 181 ? 7.552 -5.223 12.563 1.00 77.62 181 ALA A CA 1
ATOM 1382 C C . ALA A 1 181 ? 6.405 -4.521 13.311 1.00 77.62 181 ALA A C 1
ATOM 1384 O O . ALA A 1 181 ? 5.863 -5.063 14.271 1.00 77.62 181 ALA A O 1
ATOM 1385 N N . VAL A 1 182 ? 5.998 -3.353 12.813 1.00 81.81 182 VAL A N 1
ATOM 1386 C CA . VAL A 1 182 ? 5.026 -2.462 13.464 1.00 81.81 182 VAL A CA 1
ATOM 1387 C C . VAL A 1 182 ? 3.595 -2.656 12.949 1.00 81.81 182 VAL A C 1
ATOM 1389 O O . VAL A 1 182 ? 2.665 -2.030 13.437 1.00 81.81 182 VAL A O 1
ATOM 1392 N N . VAL A 1 183 ? 3.375 -3.523 11.956 1.00 83.31 183 VAL A N 1
ATOM 1393 C CA . VAL A 1 183 ? 2.044 -3.730 11.361 1.00 83.31 183 VAL A CA 1
ATOM 1394 C C . VAL A 1 183 ? 1.321 -4.884 12.082 1.00 83.31 183 VAL A C 1
ATOM 1396 O O . VAL A 1 183 ? 1.672 -6.045 11.839 1.00 83.31 183 VAL A O 1
ATOM 1399 N N . PRO A 1 184 ? 0.298 -4.614 12.918 1.00 84.94 184 PRO A N 1
ATOM 1400 C CA . PRO A 1 184 ? -0.477 -5.651 13.600 1.00 84.94 184 PRO A CA 1
ATOM 1401 C C . P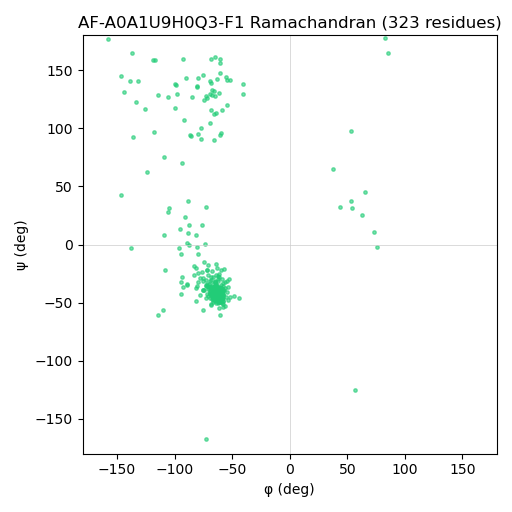RO A 1 184 ? -1.329 -6.470 12.622 1.00 84.94 184 PRO A C 1
ATOM 1403 O O . PRO A 1 184 ? -1.943 -5.925 11.703 1.00 84.94 184 PRO A O 1
ATOM 1406 N N . PHE A 1 185 ? -1.383 -7.785 12.834 1.00 82.81 185 PHE A N 1
ATOM 1407 C CA . PHE A 1 185 ? -2.241 -8.700 12.068 1.00 82.81 185 PHE A CA 1
ATOM 1408 C C . PHE A 1 185 ? -3.591 -8.961 12.745 1.00 82.81 185 PHE A C 1
ATOM 1410 O O . PHE A 1 185 ? -4.590 -9.174 12.063 1.00 82.81 185 PHE A O 1
ATOM 1417 N N . ASP A 1 186 ? -3.606 -8.951 14.074 1.00 83.81 186 ASP A N 1
ATOM 1418 C CA . ASP A 1 186 ? -4.768 -9.164 14.936 1.00 83.81 186 ASP A CA 1
ATOM 1419 C C . ASP A 1 186 ? -4.474 -8.543 16.311 1.00 83.81 186 ASP A C 1
ATOM 1421 O O . ASP A 1 186 ? -3.360 -8.065 16.558 1.00 83.81 186 ASP A O 1
ATOM 1425 N N . TYR A 1 187 ? -5.440 -8.571 17.226 1.00 81.25 187 TYR A N 1
ATOM 1426 C CA . TYR A 1 187 ? -5.261 -8.045 18.577 1.00 81.25 187 TYR A CA 1
ATOM 1427 C C . TYR A 1 187 ? -4.099 -8.747 19.304 1.00 81.25 187 TYR A C 1
ATOM 1429 O O . TYR A 1 187 ? -4.138 -9.952 19.544 1.00 81.25 187 TYR A O 1
ATOM 1437 N N . GLY A 1 188 ? -3.046 -7.990 19.631 1.00 76.88 188 GLY A N 1
ATOM 1438 C CA . GLY A 1 188 ? -1.825 -8.506 20.263 1.00 76.88 188 GLY A CA 1
ATOM 1439 C C . GLY A 1 188 ? -0.872 -9.270 19.331 1.00 76.88 188 GLY A C 1
ATOM 1440 O O . GLY A 1 188 ? 0.207 -9.658 19.766 1.00 76.88 188 GLY A O 1
ATOM 1441 N N . MET A 1 189 ? -1.216 -9.459 18.050 1.00 80.75 189 MET A N 1
ATOM 1442 C CA . MET A 1 189 ? -0.343 -10.086 17.046 1.00 80.75 189 MET A CA 1
ATOM 1443 C C . MET A 1 189 ? 0.457 -9.028 16.279 1.00 80.75 189 MET A C 1
ATOM 1445 O O . MET A 1 189 ? 0.220 -8.767 15.094 1.00 80.75 189 MET A O 1
ATOM 1449 N N . VAL A 1 190 ? 1.405 -8.408 16.974 1.00 79.94 190 VAL A N 1
ATOM 1450 C CA . VAL A 1 190 ? 2.353 -7.423 16.440 1.00 79.94 190 VAL A CA 1
ATOM 1451 C C . VAL A 1 190 ? 3.728 -7.691 17.043 1.00 79.94 190 VAL A C 1
ATOM 1453 O O . VAL A 1 190 ? 3.819 -8.055 18.212 1.00 79.94 190 VAL A O 1
ATOM 1456 N N . LEU A 1 191 ? 4.796 -7.558 16.250 1.00 77.06 191 LEU A N 1
ATOM 1457 C CA . LEU A 1 191 ? 6.151 -7.843 16.737 1.00 77.06 191 LEU A CA 1
ATOM 1458 C C . LEU A 1 191 ? 6.615 -6.759 17.716 1.00 77.06 191 LEU A C 1
ATOM 1460 O O . LEU A 1 191 ? 7.202 -7.050 18.753 1.00 77.06 191 LEU A O 1
ATOM 1464 N N . SER A 1 192 ? 6.337 -5.502 17.385 1.00 77.31 192 SER A N 1
ATOM 1465 C CA . SER A 1 192 ? 6.548 -4.371 18.275 1.00 77.31 192 SER A CA 1
ATOM 1466 C C . SER A 1 192 ? 5.442 -3.346 18.072 1.00 77.31 192 SER A C 1
ATOM 1468 O O . SER A 1 192 ? 5.145 -2.962 16.943 1.00 77.31 192 SER A O 1
ATOM 1470 N N . ASP A 1 193 ? 4.841 -2.881 19.166 1.00 77.81 193 ASP A N 1
ATOM 1471 C CA . ASP A 1 193 ? 3.840 -1.810 19.132 1.00 77.81 193 ASP A CA 1
ATOM 1472 C C . ASP A 1 193 ? 4.423 -0.527 19.737 1.00 77.81 193 ASP A C 1
ATOM 1474 O O . ASP A 1 193 ? 4.165 -0.205 20.897 1.00 77.81 193 ASP A O 1
ATOM 1478 N N . PRO A 1 194 ? 5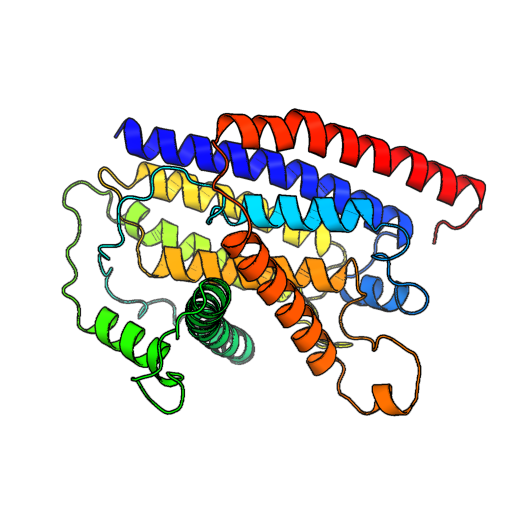.305 0.186 19.013 1.00 81.25 194 PRO A N 1
ATOM 1479 C CA . PRO A 1 194 ? 5.801 1.463 19.490 1.00 81.25 194 PRO A CA 1
ATOM 1480 C C . PRO A 1 194 ? 4.679 2.507 19.464 1.00 81.25 194 PRO A C 1
ATOM 1482 O O . PRO A 1 194 ? 3.966 2.642 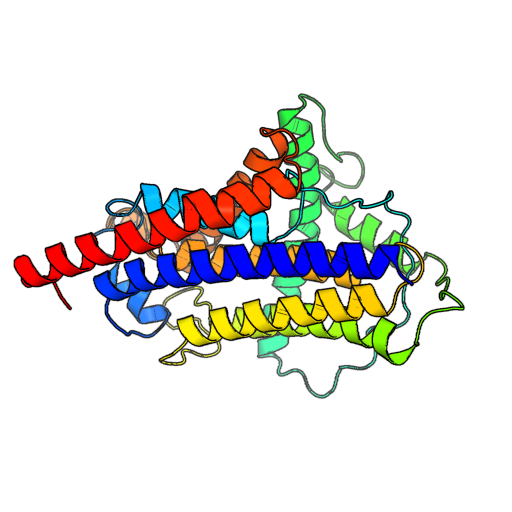18.468 1.00 81.25 194 PRO A O 1
ATOM 1485 N N . ASN A 1 195 ? 4.630 3.357 20.493 1.00 81.31 195 ASN A N 1
ATOM 1486 C CA . ASN A 1 195 ? 3.679 4.476 20.570 1.00 81.31 195 ASN A CA 1
ATOM 1487 C C . ASN A 1 195 ? 3.763 5.452 19.391 1.00 81.31 195 ASN A C 1
ATOM 1489 O O . ASN A 1 195 ? 2.818 6.174 19.091 1.00 81.31 195 ASN A O 1
ATOM 1493 N N . ILE A 1 196 ? 4.899 5.459 18.695 1.00 79.94 196 ILE A N 1
ATOM 1494 C CA . ILE A 1 196 ? 5.164 6.276 17.511 1.00 79.94 196 ILE A CA 1
ATOM 1495 C C . ILE A 1 196 ? 5.136 5.456 16.211 1.00 79.94 196 ILE A C 1
ATOM 1497 O O . ILE A 1 196 ? 5.809 5.809 15.243 1.00 79.94 196 ILE A O 1
ATOM 1501 N N . GLY A 1 197 ? 4.374 4.359 16.157 1.00 76.62 197 GLY A N 1
ATOM 1502 C CA . GLY A 1 197 ? 4.385 3.417 15.031 1.00 76.62 197 GLY A CA 1
ATOM 1503 C C . GLY A 1 197 ? 4.123 4.040 13.657 1.00 76.62 197 GLY A C 1
ATOM 1504 O O . GLY A 1 197 ? 4.717 3.624 12.663 1.00 76.62 197 GLY A O 1
ATOM 1505 N N . LEU A 1 198 ? 3.321 5.103 13.585 1.00 77.75 198 LEU A N 1
ATOM 1506 C CA . LEU A 1 198 ? 3.098 5.830 12.333 1.00 77.75 198 LEU A CA 1
ATOM 1507 C C . LEU A 1 198 ? 4.329 6.632 11.885 1.00 77.75 198 LEU A C 1
ATOM 1509 O O . LEU A 1 198 ? 4.702 6.586 10.713 1.00 77.75 198 LEU A O 1
ATOM 1513 N N . LEU A 1 199 ? 4.979 7.336 12.816 1.00 81.88 199 LEU A N 1
ATOM 1514 C CA . LEU A 1 199 ? 6.220 8.072 12.551 1.00 81.88 199 LEU A CA 1
ATOM 1515 C C . LEU A 1 199 ? 7.344 7.114 12.147 1.00 81.88 199 LEU A C 1
ATOM 1517 O O . LEU A 1 199 ? 8.145 7.435 11.275 1.00 81.88 199 LEU A O 1
ATOM 1521 N N . TYR A 1 200 ? 7.362 5.919 12.735 1.00 83.75 200 TYR A N 1
ATOM 1522 C CA . TYR A 1 200 ? 8.279 4.850 12.360 1.00 83.75 200 TYR A CA 1
ATOM 1523 C C . TYR A 1 200 ? 8.080 4.393 10.907 1.00 83.75 200 TYR A C 1
ATOM 1525 O O . TYR A 1 200 ? 9.047 4.331 10.149 1.00 83.75 200 TYR A O 1
ATOM 1533 N N . LEU A 1 201 ? 6.834 4.138 10.486 1.00 80.69 201 LEU A N 1
ATOM 1534 C CA . LEU A 1 201 ? 6.530 3.773 9.096 1.00 80.69 201 LEU A CA 1
ATOM 1535 C C . LEU A 1 201 ? 6.955 4.870 8.107 1.00 80.69 201 LEU A C 1
ATOM 1537 O O . LEU A 1 201 ? 7.458 4.552 7.032 1.00 80.69 201 LEU A O 1
ATOM 1541 N N . PHE A 1 202 ? 6.798 6.141 8.487 1.00 78.75 202 PHE A N 1
ATOM 1542 C CA . PHE A 1 202 ? 7.232 7.286 7.683 1.00 78.75 202 PHE A CA 1
ATOM 1543 C C . PHE A 1 202 ? 8.761 7.411 7.605 1.00 78.75 202 PHE A C 1
ATOM 1545 O O . PHE A 1 202 ? 9.328 7.636 6.541 1.00 78.75 202 PHE A O 1
ATOM 1552 N N . ALA A 1 203 ? 9.460 7.205 8.722 1.00 82.88 203 ALA A N 1
ATOM 1553 C CA . ALA A 1 203 ? 10.920 7.215 8.729 1.00 82.88 203 ALA A CA 1
ATOM 1554 C C . ALA A 1 203 ? 11.497 6.127 7.807 1.00 82.88 203 ALA A C 1
ATOM 1556 O O . ALA A 1 203 ? 12.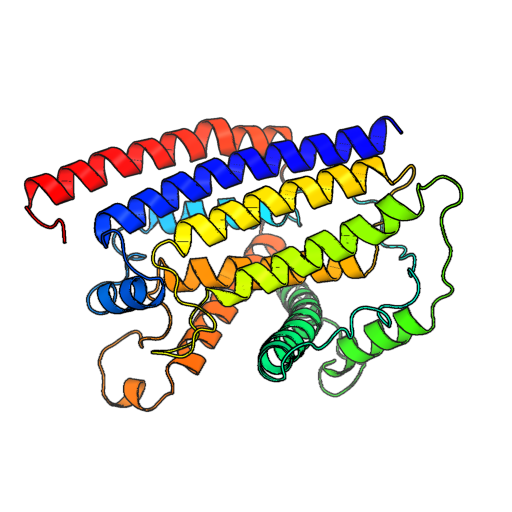499 6.348 7.128 1.00 82.88 203 ALA A O 1
ATOM 1557 N N . ILE A 1 204 ? 10.850 4.960 7.744 1.00 81.56 204 ILE A N 1
ATOM 1558 C CA . ILE A 1 204 ? 11.302 3.855 6.893 1.00 81.56 204 ILE A CA 1
ATOM 1559 C C . ILE A 1 204 ? 11.011 4.103 5.415 1.00 81.56 204 ILE A C 1
ATOM 1561 O O . ILE A 1 204 ? 11.874 3.794 4.591 1.00 81.56 204 ILE A O 1
ATOM 1565 N N . SER A 1 205 ? 9.859 4.687 5.059 1.00 77.56 205 SER A N 1
ATOM 1566 C CA . SER A 1 205 ? 9.603 5.077 3.663 1.00 77.56 205 SER A CA 1
ATOM 1567 C C . SER A 1 205 ? 10.661 6.062 3.162 1.00 77.56 205 SER A C 1
ATOM 1569 O O . SER A 1 205 ? 11.213 5.861 2.077 1.00 77.56 205 SER A O 1
ATOM 1571 N N . SER A 1 206 ? 11.069 7.017 4.006 1.00 81.62 206 SER A N 1
ATOM 1572 C CA . SER A 1 206 ? 12.086 8.017 3.656 1.00 81.62 206 SER A CA 1
ATOM 1573 C C . SER A 1 206 ? 13.450 7.364 3.442 1.00 81.62 206 SER A C 1
ATOM 1575 O O . SER A 1 206 ? 14.199 7.725 2.530 1.00 81.62 206 SER A O 1
ATOM 1577 N N . LEU A 1 207 ? 13.771 6.348 4.249 1.00 79.75 207 LEU A N 1
ATOM 1578 C CA . LEU A 1 207 ? 14.987 5.554 4.084 1.00 79.75 207 LEU A CA 1
ATOM 1579 C C . LEU A 1 207 ? 14.995 4.756 2.767 1.00 79.75 207 LEU A C 1
ATOM 1581 O O . LEU A 1 207 ? 16.058 4.572 2.167 1.00 79.75 207 LEU A O 1
ATOM 1585 N N . GLY A 1 208 ? 13.823 4.339 2.276 1.00 71.44 208 GLY A N 1
ATOM 1586 C CA . GLY A 1 208 ? 13.661 3.635 1.000 1.00 71.44 208 GLY A CA 1
ATOM 1587 C C . GLY A 1 208 ? 14.144 4.445 -0.207 1.00 71.44 208 GLY A C 1
ATOM 1588 O O . GLY A 1 208 ? 14.764 3.888 -1.117 1.00 71.44 208 GLY A O 1
ATOM 1589 N N . VAL A 1 209 ? 13.966 5.771 -0.177 1.00 72.62 209 VAL A N 1
ATOM 1590 C CA . VAL A 1 209 ? 14.409 6.690 -1.241 1.00 72.62 209 VAL A CA 1
ATOM 1591 C C . VAL A 1 209 ? 15.931 6.654 -1.416 1.00 72.62 209 VAL A C 1
ATOM 1593 O O . VAL A 1 209 ? 16.434 6.652 -2.545 1.00 72.62 209 VAL A O 1
ATOM 1596 N N . TYR A 1 210 ? 16.688 6.558 -0.319 1.00 73.75 210 TYR A N 1
ATOM 1597 C CA . TYR A 1 210 ? 18.150 6.471 -0.389 1.00 73.75 210 TYR A CA 1
ATOM 1598 C C . TYR A 1 210 ? 18.619 5.190 -1.079 1.00 73.75 210 TYR A C 1
ATOM 1600 O O . TYR A 1 210 ? 19.595 5.236 -1.830 1.00 73.75 210 TYR A O 1
ATOM 1608 N N . GLY A 1 211 ? 17.910 4.070 -0.899 1.00 67.81 211 GLY A N 1
ATOM 1609 C CA . GLY A 1 211 ? 18.212 2.817 -1.597 1.00 67.81 211 GLY A CA 1
ATOM 1610 C C . GLY A 1 211 ? 18.184 2.979 -3.119 1.00 67.81 211 GLY A C 1
ATOM 1611 O O . GLY A 1 211 ? 19.073 2.490 -3.818 1.00 67.81 211 GLY A O 1
ATOM 1612 N N . ILE A 1 212 ? 17.231 3.761 -3.626 1.00 67.44 212 ILE A N 1
ATOM 1613 C CA . ILE A 1 212 ? 17.030 4.006 -5.061 1.00 67.44 212 ILE A CA 1
ATOM 1614 C C . ILE A 1 212 ? 18.084 4.969 -5.613 1.00 67.44 212 ILE A C 1
ATOM 1616 O O . ILE A 1 212 ? 18.634 4.739 -6.691 1.00 67.44 212 ILE A O 1
ATOM 1620 N N . ILE A 1 213 ? 18.452 6.004 -4.852 1.00 70.88 213 ILE A N 1
ATOM 1621 C CA . ILE A 1 213 ? 19.534 6.925 -5.234 1.00 70.88 213 ILE A CA 1
ATOM 1622 C C . ILE A 1 213 ? 20.881 6.190 -5.289 1.00 70.88 213 ILE A C 1
ATOM 1624 O O . ILE A 1 213 ? 21.660 6.380 -6.228 1.00 70.88 213 ILE A O 1
ATOM 1628 N N . ILE A 1 214 ? 21.164 5.334 -4.303 1.00 69.56 214 ILE A N 1
ATOM 1629 C CA . ILE A 1 214 ? 22.411 4.561 -4.233 1.00 69.56 214 ILE A CA 1
ATOM 1630 C C . ILE A 1 214 ? 22.471 3.532 -5.371 1.00 69.56 214 ILE A C 1
ATOM 1632 O O . ILE A 1 214 ? 23.508 3.424 -6.031 1.00 69.56 214 ILE A O 1
ATOM 1636 N N . ALA A 1 215 ? 21.363 2.842 -5.659 1.00 63.97 215 ALA A N 1
ATOM 1637 C CA . ALA A 1 215 ? 21.247 1.936 -6.805 1.00 63.97 215 ALA A CA 1
ATOM 1638 C C . ALA A 1 215 ? 21.427 2.666 -8.153 1.00 63.97 215 ALA A C 1
ATOM 1640 O O . ALA A 1 215 ? 22.091 2.172 -9.065 1.00 63.97 215 ALA A O 1
ATOM 1641 N N . GLY A 1 216 ? 20.905 3.888 -8.268 1.00 62.41 216 GLY A N 1
ATOM 1642 C CA . GLY A 1 216 ? 21.090 4.732 -9.449 1.00 62.41 216 GLY A CA 1
ATOM 1643 C C . GLY A 1 216 ? 22.519 5.236 -9.642 1.00 62.41 216 GLY A C 1
ATOM 1644 O O . GLY A 1 216 ? 22.961 5.442 -10.770 1.00 62.41 216 GLY A O 1
ATOM 1645 N N . ARG A 1 217 ? 23.265 5.438 -8.548 1.00 61.56 217 ARG A N 1
ATOM 1646 C CA . ARG A 1 217 ? 24.674 5.861 -8.586 1.00 61.56 217 ARG A CA 1
ATOM 1647 C C . ARG A 1 217 ? 25.628 4.702 -8.888 1.00 61.56 217 ARG A C 1
ATOM 1649 O O . ARG A 1 217 ? 26.731 4.951 -9.372 1.00 61.56 217 ARG A O 1
ATOM 1656 N N . SER A 1 218 ? 25.236 3.458 -8.605 1.00 55.44 218 SER A N 1
ATOM 1657 C CA . SER A 1 218 ? 26.079 2.273 -8.813 1.00 55.44 218 SER A CA 1
ATOM 1658 C C . SER A 1 218 ? 26.054 1.734 -10.249 1.00 55.44 218 SER A C 1
ATOM 1660 O O . SER A 1 218 ? 26.985 1.028 -10.637 1.00 55.44 218 SER A O 1
ATOM 1662 N N . SER A 1 219 ? 25.048 2.090 -11.055 1.00 50.72 219 SER A N 1
ATOM 1663 C CA . SER A 1 219 ? 24.814 1.520 -12.386 1.00 50.72 219 SER A CA 1
ATOM 1664 C C . SER A 1 219 ? 25.183 2.479 -13.536 1.00 50.72 219 SER A C 1
ATOM 1666 O O . SER A 1 219 ? 24.741 3.624 -13.612 1.00 50.72 219 SER A O 1
ATOM 1668 N N . ASN A 1 220 ? 26.015 2.003 -14.472 1.00 45.59 220 ASN A N 1
ATOM 1669 C CA . ASN A 1 220 ? 26.292 2.667 -15.761 1.00 45.59 220 ASN A CA 1
ATOM 1670 C C . ASN A 1 220 ? 25.400 2.140 -16.903 1.00 45.59 220 ASN A C 1
ATOM 1672 O O . ASN A 1 220 ? 25.387 2.723 -17.985 1.00 45.59 220 ASN A O 1
ATOM 1676 N N . SER A 1 221 ? 24.647 1.073 -16.645 1.00 41.50 221 SER A N 1
ATOM 1677 C CA . SER A 1 221 ? 23.683 0.416 -17.525 1.00 41.50 221 SER A CA 1
ATOM 1678 C C . SER A 1 221 ? 22.539 -0.124 -16.660 1.00 41.50 221 SER A C 1
ATOM 1680 O O . SER A 1 221 ? 22.755 -0.488 -15.506 1.00 41.50 221 SER A O 1
ATOM 1682 N N . SER A 1 222 ? 21.315 -0.095 -17.191 1.00 36.09 222 SER A N 1
ATOM 1683 C CA . SER A 1 222 ? 20.070 -0.431 -16.487 1.00 36.09 222 SER A CA 1
ATOM 1684 C C . SER A 1 222 ? 20.084 -1.882 -15.988 1.00 36.09 222 SER A C 1
ATOM 1686 O O . SER A 1 222 ? 19.763 -2.792 -16.741 1.00 36.09 222 SER A O 1
ATOM 1688 N N . MET A 1 223 ? 20.494 -2.123 -14.742 1.00 40.66 223 MET A N 1
ATOM 1689 C CA . MET A 1 223 ? 20.478 -3.458 -14.133 1.00 40.66 223 MET A CA 1
ATOM 1690 C C . MET A 1 223 ? 19.932 -3.376 -12.711 1.00 40.66 223 MET A C 1
ATOM 1692 O O . MET A 1 223 ? 20.667 -3.149 -11.750 1.00 40.66 223 MET A O 1
ATOM 1696 N N . GLY A 1 224 ? 18.621 -3.581 -12.584 1.00 45.78 224 GLY A N 1
ATOM 1697 C CA . GLY A 1 224 ? 17.996 -3.952 -11.321 1.00 45.78 224 GLY A CA 1
ATOM 1698 C C . GLY A 1 224 ? 18.301 -5.419 -11.015 1.00 45.78 224 GLY A C 1
ATOM 1699 O O . GLY A 1 224 ? 18.034 -6.303 -11.829 1.00 45.78 224 GLY A O 1
ATOM 1700 N N . SER A 1 225 ? 18.884 -5.690 -9.850 1.00 49.06 225 SER A N 1
ATOM 1701 C CA . SER A 1 225 ? 19.062 -7.062 -9.356 1.00 49.06 225 SER A CA 1
ATOM 1702 C C . SER A 1 225 ? 17.709 -7.704 -9.002 1.00 49.06 225 SER A C 1
ATOM 1704 O O . SER A 1 225 ? 16.738 -7.004 -8.715 1.00 49.06 225 SER A O 1
ATOM 1706 N N . ALA A 1 226 ? 17.638 -9.039 -8.943 1.00 49.06 226 ALA A N 1
ATOM 1707 C CA . ALA A 1 226 ? 16.436 -9.753 -8.487 1.00 49.06 226 ALA A CA 1
ATOM 1708 C C . ALA A 1 226 ? 15.978 -9.323 -7.076 1.00 49.06 226 ALA A C 1
ATOM 1710 O O . ALA A 1 226 ? 14.778 -9.259 -6.815 1.00 49.06 226 ALA A O 1
ATOM 1711 N N . LEU A 1 227 ? 16.919 -8.957 -6.192 1.00 55.38 227 LEU A N 1
ATOM 1712 C CA . LEU A 1 227 ? 16.601 -8.411 -4.868 1.00 55.38 227 LEU A CA 1
ATOM 1713 C C . LEU A 1 227 ? 15.883 -7.061 -4.944 1.00 55.38 227 LEU A C 1
ATOM 1715 O O . LEU A 1 227 ? 15.073 -6.766 -4.074 1.00 55.38 227 LEU A O 1
ATOM 1719 N N . PHE A 1 228 ? 16.169 -6.242 -5.957 1.00 59.69 228 PHE A N 1
ATOM 1720 C CA . PHE A 1 228 ? 15.493 -4.960 -6.131 1.00 59.69 228 PHE A CA 1
ATOM 1721 C C . PHE A 1 228 ? 14.028 -5.179 -6.525 1.00 59.69 228 PHE A C 1
ATOM 1723 O O . PHE A 1 228 ? 13.132 -4.640 -5.883 1.00 59.69 228 PHE A O 1
ATOM 1730 N N . PHE A 1 229 ? 13.770 -6.080 -7.481 1.00 60.41 229 PHE A N 1
ATOM 1731 C CA . PHE A 1 229 ? 12.403 -6.467 -7.840 1.00 60.41 229 PHE A CA 1
ATOM 1732 C C . PHE A 1 229 ? 11.636 -7.052 -6.653 1.00 60.41 229 PHE A C 1
ATOM 1734 O O . PHE A 1 229 ? 10.487 -6.674 -6.418 1.00 60.41 229 PHE A O 1
ATOM 1741 N N . LEU A 1 230 ? 12.271 -7.959 -5.907 1.00 60.91 230 LEU A N 1
ATOM 1742 C CA . LEU A 1 230 ? 11.709 -8.569 -4.706 1.00 60.91 230 LEU A CA 1
ATOM 1743 C C . LEU A 1 230 ? 11.430 -7.518 -3.622 1.00 60.91 230 LEU A C 1
ATOM 1745 O O . LEU A 1 230 ? 10.360 -7.541 -3.026 1.00 60.91 230 LEU A O 1
ATOM 1749 N N . GLY A 1 231 ? 12.357 -6.583 -3.404 1.00 63.16 231 GLY A N 1
ATOM 1750 C CA . GLY A 1 231 ? 12.228 -5.482 -2.451 1.00 63.16 231 GLY A CA 1
ATOM 1751 C C . GLY A 1 231 ? 11.097 -4.519 -2.804 1.00 63.16 231 GLY A C 1
ATOM 1752 O O . GLY A 1 231 ? 10.359 -4.099 -1.921 1.00 63.16 231 GLY A O 1
ATOM 1753 N N . GLU A 1 232 ? 10.881 -4.226 -4.085 1.00 66.25 232 GLU A N 1
ATOM 1754 C CA . GLU A 1 232 ? 9.746 -3.414 -4.537 1.00 66.25 232 GLU A CA 1
ATOM 1755 C C . GLU A 1 232 ? 8.398 -4.120 -4.355 1.00 66.25 232 GLU A C 1
ATOM 1757 O O . GLU A 1 232 ? 7.443 -3.506 -3.885 1.00 66.25 232 GLU A O 1
ATOM 1762 N N . TYR A 1 233 ? 8.303 -5.414 -4.687 1.00 69.50 233 TYR A N 1
ATOM 1763 C CA . TYR A 1 233 ? 7.081 -6.185 -4.429 1.00 69.50 233 TYR A CA 1
ATOM 1764 C C . TYR A 1 233 ? 6.837 -6.366 -2.923 1.00 69.50 233 TYR A C 1
ATOM 1766 O O . TYR A 1 233 ? 5.692 -6.294 -2.477 1.00 69.50 233 TYR A O 1
ATOM 1774 N N . ALA A 1 234 ? 7.894 -6.559 -2.131 1.00 68.50 234 ALA A N 1
ATOM 1775 C CA . ALA A 1 234 ? 7.803 -6.583 -0.676 1.00 68.50 234 ALA A CA 1
ATOM 1776 C C . ALA A 1 234 ? 7.282 -5.237 -0.163 1.00 68.50 234 ALA A C 1
ATOM 1778 O O . ALA A 1 234 ? 6.298 -5.216 0.572 1.00 68.50 234 ALA A O 1
ATOM 1779 N N . ASN A 1 235 ? 7.850 -4.118 -0.626 1.00 71.69 235 ASN A N 1
ATOM 1780 C CA . ASN A 1 235 ? 7.368 -2.771 -0.316 1.00 71.69 235 ASN A CA 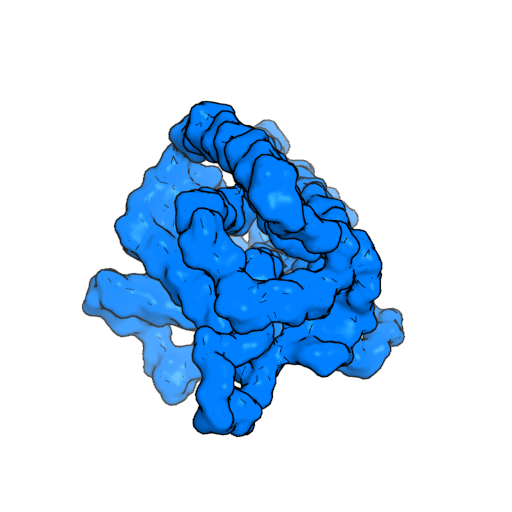1
ATOM 1781 C C . ASN A 1 235 ? 5.910 -2.571 -0.730 1.00 71.69 235 ASN A C 1
ATOM 1783 O O . ASN A 1 235 ? 5.150 -1.995 0.036 1.00 71.69 235 ASN A O 1
ATOM 1787 N N . MET A 1 236 ? 5.471 -3.099 -1.872 1.00 73.06 236 MET A N 1
ATOM 1788 C CA . MET A 1 236 ? 4.063 -3.036 -2.270 1.00 73.06 236 MET A CA 1
ATOM 1789 C C . MET A 1 236 ? 3.151 -3.718 -1.238 1.00 73.06 236 MET A C 1
ATOM 1791 O O . MET A 1 236 ? 2.200 -3.101 -0.763 1.00 73.06 236 MET A O 1
ATOM 1795 N N . ILE A 1 237 ? 3.467 -4.951 -0.823 1.00 74.06 237 ILE A N 1
ATOM 1796 C CA . ILE A 1 237 ? 2.708 -5.661 0.224 1.00 74.06 237 ILE A CA 1
ATOM 1797 C C . ILE A 1 237 ? 2.752 -4.883 1.543 1.00 74.06 237 ILE A C 1
ATOM 1799 O O . ILE A 1 237 ? 1.733 -4.729 2.216 1.00 74.06 237 ILE A O 1
ATOM 1803 N N . LEU A 1 238 ? 3.908 -4.335 1.902 1.00 72.31 238 LEU A N 1
ATOM 1804 C CA . LEU A 1 238 ? 4.074 -3.590 3.145 1.00 72.31 238 LEU A CA 1
ATOM 1805 C C . LEU A 1 238 ? 3.254 -2.316 3.161 1.00 72.31 238 LEU A C 1
ATOM 1807 O O . LEU A 1 238 ? 2.544 -2.085 4.130 1.00 72.31 238 LEU A O 1
ATOM 1811 N N . MET A 1 239 ? 3.278 -1.537 2.083 1.00 72.38 239 MET A N 1
ATOM 1812 C CA . MET A 1 239 ? 2.534 -0.285 1.990 1.00 72.38 239 MET A CA 1
ATOM 1813 C C . MET A 1 239 ? 1.014 -0.512 1.957 1.00 72.38 239 MET A C 1
ATOM 1815 O O . MET A 1 239 ? 0.261 0.365 2.387 1.00 72.38 239 MET A O 1
ATOM 1819 N N . THR A 1 240 ? 0.534 -1.700 1.559 1.00 75.56 240 THR A N 1
ATOM 1820 C CA . THR A 1 240 ? -0.889 -2.068 1.714 1.00 75.56 240 THR A CA 1
ATOM 1821 C C . THR A 1 240 ? -1.316 -2.354 3.158 1.00 75.56 240 THR A C 1
ATOM 1823 O O . THR A 1 240 ? -2.498 -2.205 3.480 1.00 75.56 240 THR A O 1
ATOM 1826 N N . GLY A 1 241 ? -0.382 -2.690 4.054 1.00 76.94 241 GLY A N 1
ATOM 1827 C CA . GLY A 1 241 ? -0.657 -2.902 5.479 1.00 76.94 241 GLY A CA 1
ATOM 1828 C C . GLY A 1 241 ? -1.214 -1.641 6.155 1.00 76.94 241 GLY A C 1
ATOM 1829 O O . GLY A 1 241 ? -2.366 -1.652 6.586 1.00 76.94 241 GLY A O 1
ATOM 1830 N N . PRO A 1 242 ? -0.474 -0.517 6.168 1.00 74.12 242 PRO A N 1
ATOM 1831 C CA . PRO A 1 242 ? -0.947 0.769 6.674 1.00 74.12 242 PRO A CA 1
ATOM 1832 C C . PRO A 1 242 ? -2.235 1.261 6.000 1.00 74.12 242 PRO A C 1
ATOM 1834 O O . PRO A 1 242 ? -3.101 1.793 6.686 1.00 74.12 242 PRO A O 1
ATOM 1837 N N . CYS A 1 243 ? -2.419 1.037 4.686 1.00 77.62 243 CYS A N 1
ATOM 1838 C CA . CYS A 1 243 ? -3.694 1.340 4.006 1.00 77.62 243 CYS A CA 1
ATOM 1839 C C . CYS A 1 243 ? -4.872 0.631 4.687 1.00 77.62 243 CYS A C 1
ATOM 1841 O O . CYS A 1 243 ? -5.921 1.228 4.925 1.00 77.62 243 CYS A O 1
ATOM 1843 N N . THR A 1 244 ? -4.678 -0.650 4.996 1.00 81.81 244 THR A N 1
ATOM 1844 C CA . THR A 1 244 ? -5.688 -1.518 5.603 1.00 81.81 244 THR A CA 1
ATOM 1845 C C . THR A 1 244 ? -5.935 -1.168 7.064 1.00 81.81 244 THR A C 1
ATOM 1847 O O . THR A 1 244 ? -7.074 -1.225 7.520 1.00 81.81 244 THR A O 1
ATOM 1850 N N . LEU A 1 245 ? -4.893 -0.768 7.793 1.00 84.25 245 LEU A N 1
ATOM 1851 C CA . LEU A 1 245 ? -5.017 -0.339 9.183 1.00 84.25 245 LEU A CA 1
ATOM 1852 C C . LEU A 1 245 ? -5.780 0.979 9.287 1.00 84.25 245 LEU A C 1
ATOM 1854 O O . LEU A 1 245 ? -6.764 1.039 10.005 1.00 84.25 245 LEU A O 1
ATOM 1858 N N . PHE A 1 246 ? -5.378 2.006 8.536 1.00 82.12 246 PHE A N 1
ATOM 1859 C CA . PHE A 1 246 ? -5.844 3.373 8.773 1.00 82.12 246 PHE A CA 1
ATOM 1860 C C . PHE A 1 246 ? -7.216 3.711 8.198 1.00 82.12 246 PHE A C 1
ATOM 1862 O O . PHE A 1 246 ? -7.816 4.680 8.652 1.00 82.12 246 PHE A O 1
ATOM 1869 N N . PHE A 1 247 ? -7.729 2.967 7.216 1.00 83.06 247 PHE A N 1
ATOM 1870 C CA . PHE A 1 247 ? -8.988 3.329 6.558 1.00 83.06 247 PHE A CA 1
ATOM 1871 C C . PHE A 1 247 ? -10.124 2.327 6.807 1.00 83.06 247 PHE A C 1
ATOM 1873 O O . PHE A 1 247 ? -11.131 2.736 7.387 1.00 83.06 247 PHE A O 1
ATOM 1880 N N . PRO A 1 248 ? -10.019 1.038 6.428 1.00 81.31 248 PRO A N 1
ATOM 1881 C CA . PRO A 1 248 ? -11.060 0.046 6.709 1.00 81.31 248 PRO A CA 1
ATOM 1882 C C . PRO A 1 248 ? -10.902 -0.644 8.075 1.00 81.31 248 PRO A C 1
ATOM 1884 O O . PRO A 1 248 ? -11.475 -1.717 8.284 1.00 81.31 248 PRO A O 1
ATOM 1887 N N . GLY A 1 249 ? -10.105 -0.079 8.986 1.00 79.38 249 GLY A N 1
ATOM 1888 C CA . GLY A 1 249 ? -10.000 -0.540 10.366 1.00 79.38 249 GLY A CA 1
ATOM 1889 C C . GLY A 1 249 ? -9.405 -1.933 10.524 1.00 79.38 249 GLY A C 1
ATOM 1890 O O . GLY A 1 249 ? -9.973 -2.731 11.242 1.00 79.38 249 GLY A O 1
ATOM 1891 N N . GLY A 1 250 ? -8.317 -2.286 9.837 1.00 84.25 250 GLY A N 1
ATOM 1892 C CA . GLY A 1 250 ? -7.479 -3.447 10.182 1.00 84.25 250 GLY A CA 1
ATOM 1893 C C . GLY A 1 250 ? -8.203 -4.803 10.241 1.00 84.25 250 GLY A C 1
ATOM 1894 O O . GLY A 1 250 ? -8.830 -5.221 9.268 1.00 84.25 250 GLY A O 1
ATOM 1895 N N . TRP A 1 251 ? -8.087 -5.508 11.369 1.00 83.06 251 TRP A N 1
ATOM 1896 C CA . TRP A 1 251 ? -8.615 -6.863 11.593 1.00 83.06 251 TRP A CA 1
ATOM 1897 C C . TRP A 1 251 ? -10.099 -7.000 12.002 1.00 83.06 251 TRP A C 1
ATOM 1899 O O . TRP A 1 251 ? -10.655 -8.063 11.720 1.00 83.06 251 TRP A O 1
ATOM 1909 N N . PRO A 1 252 ? -10.799 -6.036 12.641 1.00 83.44 252 PRO A N 1
ATOM 1910 C CA . PRO A 1 252 ? -12.210 -6.225 12.954 1.00 83.44 252 PRO A CA 1
ATOM 1911 C C . PRO A 1 252 ? -13.081 -6.443 11.703 1.00 83.44 252 PRO A C 1
ATOM 1913 O O . PRO A 1 252 ? -12.805 -5.892 10.621 1.00 83.44 252 PRO A O 1
ATOM 1916 N N . PRO A 1 253 ? -14.154 -7.244 11.854 1.00 82.31 253 PRO A N 1
ATOM 1917 C CA . PRO A 1 253 ? -15.117 -7.489 10.794 1.00 82.31 253 PRO A CA 1
ATOM 1918 C C . PRO A 1 253 ? -15.874 -6.209 10.429 1.00 82.31 253 PRO A C 1
ATOM 1920 O O . PRO A 1 253 ? -15.933 -5.248 11.190 1.00 82.31 253 PRO A O 1
ATOM 1923 N N . ILE A 1 254 ? -16.488 -6.226 9.247 1.00 78.56 254 ILE A N 1
ATOM 1924 C CA . ILE A 1 254 ? -17.254 -5.096 8.692 1.00 78.56 254 ILE A CA 1
ATOM 1925 C C . ILE A 1 254 ? -18.459 -4.737 9.555 1.00 78.56 254 ILE A C 1
ATOM 1927 O O . ILE A 1 254 ? -18.804 -3.571 9.706 1.00 78.56 254 ILE A O 1
ATOM 1931 N N . LEU A 1 255 ? -19.105 -5.759 10.107 1.00 78.62 255 LEU A N 1
ATOM 1932 C CA . LEU A 1 255 ? -20.296 -5.632 10.926 1.00 78.62 255 LEU A CA 1
ATOM 1933 C C . LEU A 1 255 ? -20.101 -6.459 12.191 1.00 78.62 255 LEU A C 1
ATOM 1935 O O . LEU A 1 255 ? -19.604 -7.586 12.133 1.00 78.62 255 LEU A O 1
ATOM 1939 N N . ASP A 1 256 ? -20.565 -5.930 13.320 1.00 76.31 256 ASP A N 1
ATOM 1940 C CA . ASP A 1 256 ? -20.479 -6.551 14.647 1.00 76.31 256 ASP A CA 1
ATOM 1941 C C . ASP A 1 256 ? -21.443 -7.751 14.832 1.00 76.31 256 ASP A C 1
ATOM 1943 O O . ASP A 1 256 ? -21.926 -8.027 15.932 1.00 76.31 256 ASP A O 1
ATOM 1947 N N . LEU A 1 257 ? -21.717 -8.508 13.763 1.00 82.31 257 LEU A N 1
ATOM 1948 C CA . LEU A 1 257 ? -22.572 -9.694 13.802 1.00 82.31 257 LEU A CA 1
ATOM 1949 C C . LEU A 1 257 ? -21.811 -10.915 14.351 1.00 82.31 257 LEU A C 1
ATOM 1951 O O . LEU A 1 257 ? -20.641 -11.125 14.017 1.00 82.31 257 LEU A O 1
ATOM 1955 N N . PRO A 1 258 ? -22.475 -11.787 15.131 1.00 78.56 258 PRO A N 1
ATOM 1956 C CA . PRO A 1 258 ? -21.846 -12.963 15.739 1.00 78.56 258 PRO A CA 1
ATOM 1957 C C . PRO A 1 258 ? -21.286 -13.957 14.708 1.00 78.56 258 PRO A C 1
ATOM 1959 O O . PRO A 1 258 ? -20.286 -14.616 14.977 1.00 78.56 258 PRO A O 1
ATOM 1962 N N . ILE A 1 259 ? -21.868 -14.018 13.504 1.00 80.19 259 ILE A N 1
ATOM 1963 C CA . ILE A 1 259 ? -21.385 -14.866 12.401 1.00 80.19 259 ILE A CA 1
ATOM 1964 C C . ILE A 1 259 ? -19.986 -14.424 11.946 1.00 80.19 259 ILE A C 1
ATOM 1966 O O . ILE A 1 259 ? -19.104 -15.258 11.750 1.00 80.19 259 ILE A O 1
ATOM 1970 N N . PHE A 1 260 ? -19.756 -13.113 11.829 1.00 78.38 260 PHE A N 1
ATOM 1971 C CA . PHE A 1 260 ? -18.480 -12.566 11.364 1.00 78.38 260 PHE A CA 1
ATOM 1972 C C . PHE A 1 260 ? -17.378 -12.608 12.428 1.00 78.38 260 PHE A C 1
ATOM 1974 O O . PHE A 1 260 ? -16.204 -12.674 12.071 1.00 78.38 260 PHE A O 1
ATOM 1981 N N . LYS A 1 261 ? -17.744 -12.652 13.717 1.00 77.31 261 LYS A N 1
ATOM 1982 C CA . LYS A 1 261 ? -16.808 -12.823 14.845 1.00 77.31 261 LYS A CA 1
ATOM 1983 C C . LYS A 1 261 ? -16.214 -14.231 14.941 1.00 77.31 261 LYS A C 1
ATOM 1985 O O . LYS A 1 261 ? -15.201 -14.413 15.604 1.00 77.31 261 LYS A O 1
ATOM 1990 N N . LYS A 1 262 ? -16.827 -15.225 14.287 1.00 81.69 262 LYS A N 1
ATOM 1991 C CA . LYS A 1 262 ? -16.313 -16.604 14.253 1.00 81.69 262 LYS A CA 1
ATOM 1992 C C . LYS A 1 262 ? -15.052 -16.740 13.389 1.00 81.69 262 LYS A C 1
ATOM 1994 O O . LYS A 1 262 ? -14.295 -17.691 13.557 1.00 81.69 262 LYS A O 1
ATOM 1999 N N . ILE A 1 263 ? -14.842 -15.812 12.457 1.00 85.31 263 ILE A N 1
ATOM 2000 C CA . ILE A 1 263 ? -13.666 -15.780 11.589 1.00 85.31 263 ILE A CA 1
ATOM 2001 C C . ILE A 1 263 ? -12.532 -15.053 12.338 1.00 85.31 263 ILE A C 1
ATOM 2003 O O . ILE A 1 263 ? -12.761 -13.927 12.784 1.00 85.31 263 ILE A O 1
ATOM 2007 N N . PRO A 1 264 ? -11.326 -15.648 12.459 1.00 86.62 264 PRO A N 1
ATOM 2008 C CA . PRO A 1 264 ? -10.161 -14.990 13.055 1.00 86.62 264 PRO A CA 1
ATOM 2009 C C . PRO A 1 264 ? -9.861 -13.618 12.434 1.00 86.62 264 PRO A C 1
ATOM 2011 O O . PRO A 1 264 ? -9.953 -13.457 11.212 1.00 86.62 264 PRO A O 1
ATOM 2014 N N . GLY A 1 265 ? -9.451 -12.644 13.252 1.00 83.75 265 GLY A N 1
ATOM 2015 C CA . GLY A 1 265 ? -9.166 -11.274 12.810 1.00 83.75 265 GLY A CA 1
ATOM 2016 C C . GLY A 1 265 ? -8.057 -11.207 11.757 1.00 83.75 265 GLY A C 1
ATOM 2017 O O . GLY A 1 265 ? -8.192 -10.490 10.763 1.00 83.75 265 GLY A O 1
ATOM 2018 N N . SER A 1 266 ? -7.027 -12.051 11.880 1.00 85.50 266 SER A N 1
ATOM 2019 C CA . SER A 1 266 ? -5.966 -12.182 10.868 1.00 85.50 266 SER A CA 1
ATOM 2020 C C . SER A 1 266 ? -6.497 -12.463 9.459 1.00 85.50 266 SER A C 1
ATOM 2022 O O . SER A 1 266 ? -5.957 -11.945 8.483 1.00 85.50 266 SER A O 1
ATOM 2024 N N . ILE A 1 267 ? -7.575 -13.247 9.325 1.00 87.56 267 ILE A N 1
ATOM 2025 C CA . ILE A 1 267 ? -8.161 -13.569 8.014 1.00 87.56 267 ILE A CA 1
ATOM 2026 C C . ILE A 1 267 ? -8.820 -12.327 7.411 1.00 87.56 267 ILE A C 1
ATOM 2028 O O . ILE A 1 267 ? -8.658 -12.062 6.221 1.00 87.56 267 ILE A O 1
ATOM 2032 N N . TRP A 1 268 ? -9.514 -11.529 8.222 1.00 88.00 268 TRP A N 1
ATOM 2033 C CA . TRP A 1 268 ? -10.089 -10.259 7.778 1.00 88.00 268 TRP A CA 1
ATOM 2034 C C . TRP A 1 268 ? -9.020 -9.269 7.337 1.00 88.00 268 TRP A C 1
ATOM 2036 O O . TRP A 1 268 ? -9.166 -8.642 6.285 1.00 88.00 268 TRP A O 1
ATOM 2046 N N . PHE A 1 269 ? -7.928 -9.171 8.097 1.00 87.81 269 PHE A N 1
ATOM 2047 C CA . PHE A 1 269 ? -6.778 -8.366 7.707 1.00 87.81 269 PHE A CA 1
ATOM 2048 C C . PHE A 1 269 ? -6.217 -8.829 6.352 1.00 87.81 269 PHE A C 1
ATOM 2050 O O . PHE A 1 269 ? -6.069 -8.015 5.439 1.00 87.81 269 PHE A O 1
ATOM 2057 N N . SER A 1 270 ? -5.997 -10.136 6.165 1.00 87.19 270 SER A N 1
ATOM 2058 C CA . SER A 1 270 ? -5.524 -10.699 4.893 1.00 87.19 270 SER A CA 1
ATOM 2059 C C . SER A 1 270 ? -6.480 -10.446 3.725 1.00 87.19 270 SER A C 1
ATOM 2061 O O . SER A 1 270 ? -6.022 -10.086 2.644 1.00 87.19 270 SER A O 1
ATOM 2063 N N . ILE A 1 271 ? -7.796 -10.582 3.919 1.00 88.88 271 ILE A N 1
ATOM 2064 C CA . ILE A 1 271 ? -8.800 -10.308 2.876 1.00 88.88 271 ILE A CA 1
ATOM 2065 C C . ILE A 1 271 ? -8.740 -8.842 2.440 1.00 88.88 271 ILE A C 1
ATOM 2067 O O . ILE A 1 271 ? -8.735 -8.557 1.242 1.00 88.88 271 ILE A O 1
ATOM 2071 N N . LYS A 1 272 ? -8.666 -7.904 3.392 1.00 88.44 272 LYS A N 1
ATOM 2072 C CA . LYS A 1 272 ? -8.592 -6.469 3.082 1.00 88.44 272 LYS A CA 1
ATOM 2073 C C . LYS A 1 272 ? -7.275 -6.110 2.381 1.00 88.44 272 LYS A C 1
ATOM 2075 O O . LYS A 1 272 ? -7.301 -5.369 1.401 1.00 88.44 272 LYS A O 1
ATOM 2080 N N . VAL A 1 273 ? -6.150 -6.690 2.809 1.00 87.19 273 VAL A N 1
ATOM 2081 C CA . VAL A 1 273 ? -4.852 -6.544 2.123 1.00 87.19 273 VAL A CA 1
ATOM 2082 C C . VAL A 1 273 ? -4.930 -7.064 0.684 1.00 87.19 273 VAL A C 1
ATOM 2084 O O . VAL A 1 273 ? -4.523 -6.359 -0.238 1.00 87.19 273 VAL A O 1
ATOM 2087 N N . LEU A 1 274 ? -5.505 -8.251 0.462 1.00 88.12 274 LEU A N 1
ATOM 2088 C CA . LEU A 1 274 ? -5.696 -8.814 -0.881 1.00 88.12 274 LEU A CA 1
ATOM 2089 C C . LEU A 1 274 ? -6.600 -7.940 -1.756 1.00 88.12 274 LEU A C 1
ATOM 2091 O O . LEU A 1 274 ? -6.319 -7.776 -2.941 1.00 88.12 274 LEU A O 1
ATOM 2095 N N . LEU A 1 275 ? -7.651 -7.347 -1.184 1.00 88.81 275 LEU A N 1
ATOM 2096 C CA . LEU A 1 275 ? -8.527 -6.416 -1.893 1.00 88.81 275 LEU A CA 1
ATOM 2097 C C . LEU A 1 275 ? -7.773 -5.160 -2.341 1.00 88.81 275 LEU A C 1
ATOM 2099 O O . LEU A 1 275 ? -7.928 -4.737 -3.487 1.00 88.81 275 LEU A O 1
ATOM 2103 N N . PHE A 1 276 ? -6.922 -4.591 -1.485 1.00 87.12 276 PHE A N 1
ATOM 2104 C CA . PHE A 1 276 ? -6.070 -3.482 -1.902 1.00 87.12 276 PHE A CA 1
ATOM 2105 C C . PHE A 1 276 ? -5.087 -3.917 -2.979 1.00 87.12 276 PHE A C 1
ATOM 2107 O O . PHE A 1 276 ? -5.058 -3.281 -4.024 1.00 87.12 276 PHE A O 1
ATOM 2114 N N . LEU A 1 277 ? -4.348 -5.014 -2.796 1.00 85.06 277 LEU A N 1
ATOM 2115 C CA . LEU A 1 277 ? -3.419 -5.521 -3.815 1.00 85.06 277 LEU A CA 1
ATOM 2116 C C . LEU A 1 277 ? -4.115 -5.742 -5.166 1.00 85.06 277 LEU A C 1
ATOM 2118 O O . LEU A 1 277 ? -3.581 -5.354 -6.204 1.00 85.06 277 LEU A O 1
ATOM 2122 N N . PHE A 1 278 ? -5.337 -6.278 -5.163 1.00 86.81 278 PHE A N 1
ATOM 2123 C CA . PHE A 1 278 ? -6.155 -6.388 -6.366 1.00 86.81 278 PHE A CA 1
ATOM 2124 C C . PHE A 1 278 ? -6.469 -5.019 -6.985 1.00 86.81 278 PHE A C 1
ATOM 2126 O O . PHE A 1 278 ? -6.285 -4.856 -8.189 1.00 86.81 278 PHE A O 1
ATOM 2133 N N . LEU A 1 279 ? -6.878 -4.022 -6.189 1.00 85.25 279 LEU A N 1
ATOM 2134 C CA . LEU A 1 279 ? -7.081 -2.646 -6.665 1.00 85.25 279 LEU A CA 1
ATOM 2135 C C . LEU A 1 279 ? -5.802 -2.052 -7.275 1.00 85.25 279 LEU A C 1
ATOM 2137 O O . LEU A 1 279 ? -5.888 -1.443 -8.338 1.00 85.25 279 LEU A O 1
ATOM 2141 N N . TYR A 1 280 ? -4.625 -2.259 -6.672 1.00 80.88 280 TYR A N 1
ATOM 2142 C CA . TYR A 1 280 ? -3.341 -1.804 -7.236 1.00 80.88 280 TYR A CA 1
ATOM 2143 C C . TYR A 1 280 ? -3.106 -2.394 -8.628 1.00 80.88 280 TYR A C 1
ATOM 2145 O O . TYR A 1 280 ? -2.840 -1.663 -9.585 1.00 80.88 280 TYR A O 1
ATOM 2153 N N . ILE A 1 281 ? -3.248 -3.715 -8.758 1.00 80.88 281 ILE A N 1
ATOM 2154 C CA . ILE A 1 281 ? -3.051 -4.412 -10.032 1.00 80.88 281 ILE A CA 1
ATOM 2155 C C . ILE A 1 281 ? -4.106 -3.977 -11.059 1.00 80.88 281 ILE A C 1
ATOM 2157 O O . ILE A 1 281 ? -3.799 -3.800 -12.239 1.00 80.88 281 ILE A O 1
ATOM 2161 N N . TRP A 1 282 ? -5.347 -3.778 -10.622 1.00 83.50 282 TRP A N 1
ATOM 2162 C CA . TRP A 1 282 ? -6.440 -3.372 -11.494 1.00 83.50 282 TRP A CA 1
ATOM 2163 C C . TRP A 1 282 ? -6.258 -1.951 -12.031 1.00 83.50 282 TRP A C 1
ATOM 2165 O O . TRP A 1 282 ? -6.379 -1.743 -13.236 1.00 83.50 282 TRP A O 1
ATOM 2175 N N . VAL A 1 283 ? -5.886 -0.991 -11.178 1.00 80.69 283 VAL A N 1
ATOM 2176 C CA . VAL A 1 283 ? -5.570 0.390 -11.585 1.00 80.69 283 VAL A CA 1
ATOM 2177 C C . VAL A 1 283 ? -4.406 0.392 -12.579 1.00 80.69 283 VAL A C 1
ATOM 2179 O O . VAL A 1 283 ? -4.484 1.035 -13.624 1.00 80.69 283 VAL A O 1
ATOM 2182 N N . ARG A 1 284 ? -3.366 -0.407 -12.332 1.00 75.19 284 ARG A N 1
ATOM 2183 C CA . ARG A 1 284 ? -2.260 -0.592 -13.281 1.00 75.19 284 ARG A CA 1
ATOM 2184 C C . ARG A 1 284 ? -2.708 -1.132 -14.639 1.00 75.19 284 ARG A C 1
ATOM 2186 O O . ARG A 1 284 ? -2.154 -0.736 -15.660 1.00 75.19 284 ARG A O 1
ATOM 2193 N N . ALA A 1 285 ? -3.671 -2.049 -14.658 1.00 74.69 285 ALA A N 1
ATOM 2194 C CA . ALA A 1 285 ? -4.178 -2.634 -15.894 1.00 74.69 285 ALA A CA 1
ATOM 2195 C C . ALA A 1 285 ? -5.153 -1.706 -16.645 1.00 74.69 285 ALA A C 1
ATOM 2197 O O . ALA A 1 285 ? -5.253 -1.799 -17.866 1.00 74.69 285 ALA A O 1
ATOM 2198 N N . ALA A 1 286 ? -5.874 -0.838 -15.929 1.00 79.56 286 ALA A N 1
ATOM 2199 C CA . ALA A 1 286 ? -6.924 0.015 -16.481 1.00 79.56 286 ALA A CA 1
ATOM 2200 C C . ALA A 1 286 ? -6.417 1.372 -16.997 1.00 79.56 286 ALA A C 1
ATOM 2202 O O . ALA A 1 286 ? -6.964 1.890 -17.972 1.00 79.56 286 ALA A O 1
ATOM 2203 N N . PHE A 1 287 ? -5.403 1.963 -16.355 1.00 77.75 287 PHE A N 1
ATOM 2204 C CA . PHE A 1 287 ? -4.960 3.320 -16.681 1.00 77.75 287 PHE A CA 1
ATOM 2205 C C . PHE A 1 287 ? -3.732 3.349 -17.606 1.00 77.75 287 PHE A C 1
ATOM 2207 O O . PHE A 1 287 ? -2.772 2.604 -17.389 1.00 77.75 287 PHE A O 1
ATOM 2214 N N . PRO A 1 288 ? -3.720 4.237 -18.624 1.00 70.44 288 PRO A N 1
ATOM 2215 C CA . PRO A 1 288 ? -2.535 4.502 -19.430 1.00 70.44 288 PRO A CA 1
ATOM 2216 C C . PRO A 1 288 ? -1.374 5.040 -18.595 1.00 70.44 288 PRO A C 1
ATOM 2218 O O . PRO A 1 288 ? -1.566 5.603 -17.516 1.00 70.44 288 PRO A O 1
ATOM 2221 N N . ARG A 1 289 ? -0.158 4.920 -19.138 1.00 69.62 289 ARG A N 1
ATOM 2222 C CA . ARG A 1 289 ? 1.036 5.417 -18.457 1.00 69.62 289 ARG A CA 1
ATOM 2223 C C . ARG A 1 289 ? 1.048 6.951 -18.403 1.00 69.62 289 ARG A C 1
ATOM 2225 O O . ARG A 1 289 ? 0.907 7.595 -19.442 1.00 69.62 289 ARG A O 1
ATOM 2232 N N . TYR A 1 290 ? 1.263 7.544 -17.229 1.00 69.38 290 TYR A N 1
ATOM 2233 C CA . TYR A 1 290 ? 1.441 8.994 -17.077 1.00 69.38 290 TYR A CA 1
ATOM 2234 C C . TYR A 1 290 ? 2.911 9.393 -17.203 1.00 69.38 290 TYR A C 1
ATOM 2236 O O . TYR A 1 290 ? 3.812 8.716 -16.702 1.00 69.38 290 TYR A O 1
ATOM 2244 N N . ARG A 1 291 ? 3.157 10.551 -17.828 1.00 74.44 291 ARG A N 1
ATOM 2245 C CA . ARG A 1 291 ? 4.506 11.115 -17.957 1.00 74.44 291 ARG A CA 1
ATOM 2246 C C . ARG A 1 291 ? 4.971 11.718 -16.631 1.00 74.44 291 ARG A C 1
ATOM 2248 O O . ARG A 1 291 ? 4.185 12.356 -15.933 1.00 74.44 291 ARG A O 1
ATOM 2255 N N . TYR A 1 292 ? 6.273 11.632 -16.349 1.00 71.88 292 TYR A N 1
ATOM 2256 C CA . TYR A 1 292 ? 6.909 12.211 -15.154 1.00 71.88 292 TYR A CA 1
ATOM 2257 C C . TYR A 1 292 ? 6.453 13.644 -14.817 1.00 71.88 292 TYR A C 1
ATOM 2259 O O . TYR A 1 292 ? 6.128 13.933 -13.670 1.00 71.88 292 TYR A O 1
ATOM 2267 N N . ASP A 1 293 ? 6.385 14.545 -15.804 1.00 77.62 293 ASP A N 1
ATOM 2268 C CA . ASP A 1 293 ? 6.005 15.946 -15.552 1.00 77.62 293 ASP A CA 1
ATOM 2269 C C . ASP A 1 293 ? 4.550 16.081 -15.085 1.00 77.62 293 ASP A C 1
ATOM 2271 O O . ASP A 1 293 ? 4.239 16.919 -14.238 1.00 77.62 293 ASP A O 1
ATOM 2275 N N . GLN A 1 294 ? 3.661 15.246 -15.631 1.00 79.69 294 GLN A N 1
ATOM 2276 C CA . GLN A 1 294 ? 2.247 15.210 -15.256 1.00 79.69 294 GLN A CA 1
ATOM 2277 C C . GLN A 1 294 ? 2.093 14.659 -13.844 1.00 79.69 294 GLN A C 1
ATOM 2279 O O . GLN A 1 294 ? 1.319 15.197 -13.059 1.00 79.69 294 GLN A O 1
ATOM 2284 N N . LEU A 1 295 ? 2.879 13.641 -13.505 1.00 76.38 295 LEU A N 1
ATOM 2285 C CA . LEU A 1 295 ? 2.879 13.030 -12.186 1.00 76.38 295 LEU A CA 1
ATOM 2286 C C . LEU A 1 295 ? 3.395 13.998 -11.117 1.00 76.38 295 LEU A C 1
ATOM 2288 O O . LEU A 1 295 ? 2.723 14.289 -10.133 1.00 76.38 295 LEU A O 1
ATOM 2292 N N . MET A 1 296 ? 4.544 14.615 -11.374 1.00 80.81 296 MET A N 1
ATOM 2293 C CA . MET A 1 296 ? 5.111 15.643 -10.506 1.00 80.81 296 MET A CA 1
ATOM 2294 C C . MET A 1 296 ? 4.194 16.878 -10.396 1.00 80.81 296 MET A C 1
ATOM 2296 O O . MET A 1 296 ? 4.183 17.576 -9.378 1.00 80.81 296 MET A O 1
ATOM 2300 N N . GLY A 1 297 ? 3.421 17.168 -11.447 1.00 83.06 297 GLY A N 1
ATOM 2301 C CA . GLY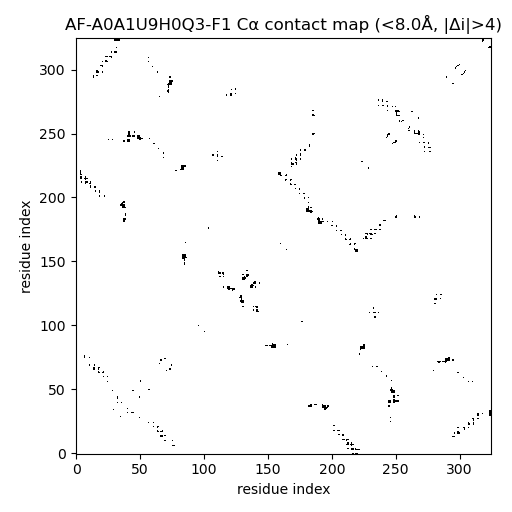 A 1 297 ? 2.352 18.162 -11.433 1.00 83.06 297 GLY A CA 1
ATOM 2302 C C . GLY A 1 297 ? 1.185 17.752 -10.535 1.00 83.06 297 GLY A C 1
ATOM 2303 O O . GLY A 1 297 ? 0.754 18.557 -9.717 1.00 83.06 297 GLY A O 1
ATOM 2304 N N . LEU A 1 298 ? 0.711 16.509 -10.641 1.00 86.00 298 LEU A N 1
ATOM 2305 C CA . LEU A 1 298 ? -0.380 15.963 -9.833 1.00 86.00 298 LEU A CA 1
ATOM 2306 C C . LEU A 1 298 ? -0.028 15.975 -8.341 1.00 86.00 298 LEU A C 1
ATOM 2308 O O . LEU A 1 298 ? -0.796 16.507 -7.541 1.00 86.00 298 LEU A O 1
ATOM 2312 N N . GLY A 1 299 ? 1.155 15.473 -7.974 1.00 82.88 299 GLY A N 1
ATOM 2313 C CA . GLY A 1 299 ? 1.626 15.464 -6.587 1.00 82.88 299 GLY A CA 1
ATOM 2314 C C . GLY A 1 299 ? 1.686 16.870 -5.985 1.00 82.88 299 GLY A C 1
ATOM 2315 O O . GLY A 1 299 ? 1.059 17.148 -4.965 1.00 82.88 299 GLY A O 1
ATOM 2316 N N . ARG A 1 300 ? 2.380 17.801 -6.651 1.00 83.75 300 ARG A N 1
ATOM 2317 C CA . ARG A 1 300 ? 2.627 19.141 -6.089 1.00 83.75 300 ARG A CA 1
ATOM 2318 C C . ARG A 1 300 ? 1.461 20.117 -6.226 1.00 83.75 300 ARG A C 1
ATOM 2320 O O . ARG A 1 300 ? 1.279 20.947 -5.345 1.00 83.75 300 ARG A O 1
ATOM 2327 N N . LYS A 1 301 ? 0.705 20.075 -7.327 1.00 87.31 301 LYS A N 1
ATOM 2328 C CA . LYS A 1 301 ? -0.368 21.052 -7.599 1.00 87.31 301 LYS A CA 1
ATOM 2329 C C . LYS A 1 301 ? -1.738 20.586 -7.130 1.00 87.31 301 LYS A C 1
ATOM 2331 O O . LYS A 1 301 ? -2.578 21.431 -6.851 1.00 87.31 301 LYS A O 1
ATOM 2336 N N . VAL A 1 302 ? -1.979 19.276 -7.074 1.00 87.31 302 VAL A N 1
ATOM 2337 C CA . VAL A 1 302 ? -3.295 18.732 -6.716 1.00 87.31 302 VAL A CA 1
ATOM 2338 C C . VAL A 1 302 ? -3.243 18.081 -5.346 1.00 87.31 302 VAL A C 1
ATOM 2340 O O . VAL A 1 302 ? -3.986 18.492 -4.463 1.00 87.31 302 VAL A O 1
ATOM 2343 N N . PHE A 1 303 ? -2.359 17.106 -5.131 1.00 86.56 303 PHE A N 1
ATOM 2344 C CA . PHE A 1 303 ? -2.390 16.327 -3.893 1.00 86.56 303 PHE A CA 1
ATOM 2345 C C . PHE A 1 303 ? -1.911 17.105 -2.682 1.00 86.56 303 PHE A C 1
ATOM 2347 O O . PHE A 1 303 ? -2.620 17.106 -1.683 1.00 86.56 303 PHE A O 1
ATOM 2354 N N . LEU A 1 304 ? -0.790 17.820 -2.778 1.00 86.75 304 LEU A N 1
ATOM 2355 C CA . LEU A 1 304 ? -0.267 18.584 -1.648 1.00 86.75 304 LEU A CA 1
ATOM 2356 C C . LEU A 1 304 ? -1.274 19.642 -1.136 1.00 86.75 304 LEU A C 1
ATOM 2358 O O . LEU A 1 304 ? -1.589 19.621 0.061 1.00 86.75 304 LEU A O 1
ATOM 2362 N N . PRO A 1 305 ? -1.867 20.510 -1.990 1.00 88.62 305 PRO A N 1
ATOM 2363 C CA . PRO A 1 305 ? -2.859 21.478 -1.525 1.00 88.62 305 PRO A CA 1
ATOM 2364 C C . PRO A 1 305 ? -4.142 20.807 -1.040 1.00 88.62 305 PRO A C 1
ATOM 2366 O O . PRO A 1 305 ? -4.704 21.235 -0.037 1.00 88.62 305 PRO A O 1
ATOM 2369 N N . LEU A 1 306 ? -4.592 19.737 -1.704 1.00 89.00 306 LEU A N 1
ATOM 2370 C CA . LEU A 1 306 ? -5.816 19.036 -1.321 1.00 89.00 306 LEU A CA 1
ATOM 2371 C C . LEU A 1 306 ? -5.659 18.301 0.018 1.00 89.00 306 LEU A C 1
ATOM 2373 O O . LEU A 1 306 ? -6.592 18.314 0.815 1.00 89.00 306 LEU A O 1
ATOM 2377 N N . SER A 1 307 ? -4.490 17.720 0.311 1.00 87.75 307 SER A N 1
ATOM 2378 C CA . SER A 1 307 ? -4.221 17.097 1.612 1.00 87.75 307 SER A CA 1
ATOM 2379 C C . SER A 1 307 ? -4.184 18.135 2.731 1.00 87.75 307 SER A C 1
ATOM 2381 O O . SER A 1 307 ? -4.811 17.931 3.764 1.00 87.75 307 SER A O 1
ATOM 2383 N N . LEU A 1 308 ? -3.553 19.295 2.506 1.00 86.44 308 LEU A N 1
ATOM 2384 C CA . LEU A 1 308 ? -3.549 20.396 3.478 1.00 86.44 308 LEU A CA 1
ATOM 2385 C C . LEU A 1 308 ? -4.953 20.967 3.701 1.00 86.44 308 LEU A C 1
ATOM 2387 O O . LEU A 1 308 ? -5.382 21.149 4.840 1.00 86.44 308 LEU A O 1
ATOM 2391 N N . ALA A 1 309 ? -5.699 21.185 2.617 1.00 87.81 309 ALA A N 1
ATOM 2392 C CA . ALA A 1 309 ? -7.072 21.672 2.664 1.00 87.81 309 ALA A CA 1
ATOM 2393 C C . ALA A 1 309 ? -8.032 20.694 3.352 1.00 87.81 309 ALA A C 1
ATOM 2395 O O . ALA A 1 309 ? -9.128 21.097 3.718 1.00 87.81 309 ALA A O 1
ATOM 2396 N N . ARG A 1 310 ? -7.657 19.420 3.529 1.00 84.38 310 ARG A N 1
ATOM 2397 C CA . ARG A 1 310 ? -8.442 18.435 4.286 1.00 84.38 310 ARG A CA 1
ATOM 2398 C C . ARG A 1 310 ? -8.100 18.420 5.770 1.00 84.38 310 ARG A C 1
ATOM 2400 O O . ARG A 1 310 ? -9.012 18.251 6.571 1.00 84.38 310 ARG A O 1
ATOM 2407 N N . VAL A 1 311 ? -6.842 18.657 6.136 1.00 86.31 311 VAL A N 1
ATOM 2408 C CA . VAL A 1 311 ? -6.413 18.709 7.544 1.00 86.31 311 VAL A CA 1
ATOM 2409 C C . VAL A 1 311 ? -7.167 19.802 8.311 1.00 86.31 311 VAL A C 1
ATOM 2411 O O . VAL A 1 311 ? -7.697 19.532 9.385 1.00 86.31 311 VAL A O 1
ATOM 2414 N N . VAL A 1 312 ? -7.257 21.015 7.752 1.00 85.62 312 VAL A N 1
ATOM 2415 C CA . VAL A 1 312 ? -7.807 22.190 8.461 1.00 85.62 312 VAL A CA 1
ATOM 2416 C C . VAL A 1 312 ? -9.313 22.077 8.764 1.00 85.62 312 VAL A C 1
ATOM 2418 O O . VAL A 1 312 ? -9.703 22.314 9.905 1.00 85.62 312 VAL A O 1
ATOM 2421 N N . PRO A 1 313 ? -10.193 21.697 7.818 1.00 84.50 313 PRO A N 1
ATOM 2422 C CA . PRO A 1 313 ? -11.616 21.550 8.115 1.00 84.50 313 PRO A CA 1
ATOM 2423 C C . PRO A 1 313 ? -11.908 20.354 9.017 1.00 84.50 313 PRO A C 1
ATOM 2425 O O . PRO A 1 313 ? -12.820 20.432 9.830 1.00 84.50 313 PRO A O 1
ATOM 2428 N N . VAL A 1 314 ? -11.149 19.258 8.893 1.00 84.38 314 VAL A N 1
ATOM 2429 C CA . VAL A 1 314 ? -11.331 18.078 9.753 1.00 84.38 314 VAL A CA 1
ATOM 2430 C C . VAL A 1 314 ? -10.966 18.412 11.196 1.00 84.38 314 VAL A C 1
ATOM 2432 O O . VAL A 1 314 ? -11.746 18.109 12.096 1.00 84.38 314 VAL A O 1
ATOM 2435 N N . SER A 1 315 ? -9.841 19.097 11.428 1.00 83.25 315 SER A N 1
ATOM 2436 C CA . SER A 1 315 ? -9.485 19.551 12.776 1.00 83.25 315 SER A CA 1
ATOM 2437 C C . SER A 1 315 ? -10.491 20.566 13.319 1.00 83.25 315 SER A C 1
ATOM 2439 O O . SER A 1 315 ? -10.935 20.427 14.455 1.00 83.25 315 SER A O 1
ATOM 2441 N N . GLY A 1 316 ? -10.919 21.532 12.499 1.00 82.94 316 GLY A N 1
ATOM 2442 C CA . GLY A 1 316 ? -11.938 22.510 12.879 1.00 82.94 316 GLY A CA 1
ATOM 2443 C C . GLY A 1 316 ? -13.255 21.851 13.289 1.00 82.94 316 GLY A C 1
ATOM 2444 O O . GLY A 1 316 ? -13.776 22.141 14.363 1.00 82.94 316 GLY A O 1
ATOM 2445 N N . LEU A 1 317 ? -13.758 20.911 12.484 1.00 85.94 317 LEU A N 1
ATOM 2446 C CA . LEU A 1 317 ? -15.010 20.205 12.751 1.00 85.94 317 LEU A CA 1
ATOM 2447 C C . LEU A 1 317 ? -14.932 19.415 14.065 1.00 85.94 317 LEU A C 1
ATOM 2449 O O . LEU A 1 317 ? -15.800 19.564 14.924 1.00 85.94 317 LEU A O 1
ATOM 2453 N N . LEU A 1 318 ? -13.859 18.651 14.273 1.00 85.25 318 LEU A N 1
ATOM 2454 C CA . LEU A 1 318 ? -13.678 17.864 15.496 1.00 85.25 318 LEU A CA 1
ATOM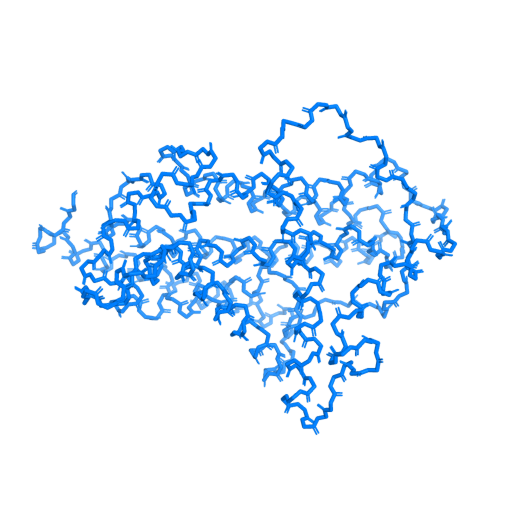 2455 C C . LEU A 1 318 ? -13.591 18.741 16.753 1.00 85.25 318 LEU A C 1
ATOM 2457 O O . LEU A 1 318 ? -14.196 18.401 17.770 1.00 85.25 318 LEU A O 1
ATOM 2461 N N . VAL A 1 319 ? -12.909 19.889 16.682 1.00 86.62 319 VAL A N 1
ATOM 2462 C CA . VAL A 1 319 ? -12.837 20.849 17.798 1.00 86.62 319 VAL A CA 1
ATOM 2463 C C . VAL A 1 319 ? -14.206 21.475 18.076 1.00 86.62 319 VAL A C 1
ATOM 2465 O O . VAL A 1 319 ? -14.615 21.562 19.234 1.00 86.62 319 VAL A O 1
ATOM 2468 N N . THR A 1 320 ? -14.941 21.883 17.035 1.00 87.69 320 THR A N 1
ATOM 2469 C CA . THR A 1 320 ? -16.258 22.527 17.204 1.00 87.69 320 THR A CA 1
ATOM 2470 C C . THR A 1 320 ? -17.291 21.609 17.845 1.00 87.69 320 THR A C 1
ATOM 2472 O O . THR A 1 320 ? -18.056 22.061 18.692 1.00 87.69 320 THR A O 1
ATOM 2475 N N . PHE A 1 321 ? -17.287 20.322 17.494 1.00 86.94 321 PHE A N 1
ATOM 2476 C CA . PHE A 1 321 ? -18.213 19.341 18.057 1.00 86.94 321 PHE A CA 1
ATOM 2477 C C . PHE A 1 321 ? -17.692 18.663 19.336 1.00 86.94 321 PHE A C 1
ATOM 2479 O O . PHE A 1 321 ? -18.393 17.818 19.885 1.00 86.94 321 PHE A O 1
ATOM 2486 N N . GLN A 1 322 ? -16.499 19.035 19.829 1.00 82.25 322 GLN A N 1
ATOM 2487 C CA . GLN A 1 322 ? -15.833 18.391 20.975 1.00 82.25 322 GLN A CA 1
ATOM 2488 C C . GLN A 1 322 ? -15.707 16.866 20.797 1.00 82.25 322 GLN A C 1
ATOM 2490 O O . GLN A 1 322 ? -15.848 16.091 21.737 1.00 82.25 322 GLN A O 1
ATOM 2495 N N . TRP A 1 323 ? -15.452 16.434 19.560 1.00 80.31 323 TRP A N 1
ATOM 2496 C CA . TRP A 1 323 ? -15.240 15.030 19.192 1.00 80.31 323 TRP A CA 1
ATOM 2497 C C . TRP A 1 323 ? -13.754 14.661 19.148 1.00 80.31 323 TRP A C 1
ATOM 2499 O O . TRP A 1 323 ? -13.403 13.617 18.598 1.00 80.31 323 TRP A O 1
ATOM 2509 N N . LEU A 1 324 ? -12.872 15.515 19.684 1.00 77.88 324 LEU A N 1
ATOM 2510 C CA . LEU A 1 324 ? -11.481 15.122 19.882 1.00 77.88 324 LEU A CA 1
ATOM 2511 C C . LEU A 1 324 ? -11.411 14.029 20.966 1.00 77.88 324 LEU A C 1
ATOM 2513 O O . LEU A 1 324 ? -11.996 14.221 22.034 1.00 77.88 324 LEU A O 1
ATOM 2517 N N . PRO A 1 325 ? -10.731 12.905 20.686 1.00 69.06 325 PRO A N 1
ATOM 2518 C CA . PRO A 1 325 ? -10.569 11.801 21.626 1.00 69.06 325 PRO A CA 1
ATOM 2519 C C . PRO A 1 325 ? -9.547 12.064 22.735 1.00 69.06 325 PRO A C 1
ATOM 2521 O O . PRO A 1 325 ? -8.702 12.980 22.586 1.00 69.06 325 PRO A O 1
#

Secondary structure (DSSP, 8-state):
-HHHHHHHHHHHHHHHHHHHHHHHHHHHHHHHH-S--HHHHHHHTTSS-TTTTTHHHHHHHHHHHHHHTT-TTB-S------PPPPP---S--S---HHHHHHHHHHHHHHHHHHHHHHHHHHHHTTS--S-SSSGGGTTHHHHHHHHHHTS-----TTS-HHHHHHHHHHHHHHHHHHHTT--SBTTB-S---TTHHHHHHHHHHHHHHHHHHHHHH-SS----HHHHHHHHHHHHHHHHHHHHHSS-SSS-SS--HHHHTS-HHHHHHHHHHHHHHHHHHHHHHSPPBPHHHHHHIIIIIIHHHHHHHHHHHHHHHHHTT---